Protein AF-A0A5B2Z8K6-F1 (afdb_monomer_lite)

Structure (mmCIF, N/CA/C/O backbone):
data_AF-A0A5B2Z8K6-F1
#
_entry.id   AF-A0A5B2Z8K6-F1
#
loop_
_atom_site.group_PDB
_atom_site.id
_atom_site.type_symbol
_atom_site.label_atom_id
_atom_site.label_alt_id
_atom_site.label_comp_id
_atom_site.label_asym_id
_atom_site.label_entity_id
_atom_site.label_seq_id
_atom_site.pdbx_PDB_ins_code
_atom_site.Cartn_x
_atom_site.Cartn_y
_atom_site.Cartn_z
_atom_site.occupancy
_atom_site.B_iso_or_equiv
_atom_site.auth_seq_id
_atom_site.auth_comp_id
_atom_site.auth_asym_id
_atom_site.auth_atom_id
_atom_site.pdbx_PDB_model_num
ATOM 1 N N . MET A 1 1 ? -20.573 -16.634 31.501 1.00 57.88 1 MET A N 1
ATOM 2 C CA . MET A 1 1 ? -21.437 -15.693 30.760 1.00 57.88 1 MET A CA 1
ATOM 3 C C . MET A 1 1 ? -21.293 -16.023 29.278 1.00 57.88 1 MET A C 1
ATOM 5 O O . MET A 1 1 ? -20.161 -16.185 28.834 1.00 57.88 1 MET A O 1
ATOM 9 N N . SER A 1 2 ? -22.386 -16.254 28.548 1.00 60.34 2 SER A N 1
ATOM 10 C CA . SER A 1 2 ? -22.319 -16.565 27.111 1.00 60.34 2 SER A CA 1
ATOM 11 C C . SER A 1 2 ? -22.089 -15.267 26.334 1.00 60.34 2 SER A C 1
ATOM 13 O O . SER A 1 2 ? -22.956 -14.400 26.324 1.00 60.34 2 SER A O 1
ATOM 15 N N . ILE A 1 3 ? -20.925 -15.112 25.692 1.00 62.59 3 ILE A N 1
ATOM 16 C CA . ILE A 1 3 ? -20.562 -13.904 24.916 1.00 62.59 3 ILE A CA 1
ATOM 17 C C . ILE A 1 3 ? -21.598 -13.605 23.814 1.00 62.59 3 ILE A C 1
ATOM 19 O O . ILE A 1 3 ? -21.839 -12.446 23.478 1.00 62.59 3 ILE A O 1
ATOM 23 N N . ASN A 1 4 ? -22.262 -14.644 23.302 1.00 70.56 4 ASN A N 1
ATOM 24 C CA . ASN A 1 4 ? -23.178 -14.553 22.167 1.00 70.56 4 ASN A CA 1
ATOM 25 C C . ASN A 1 4 ? -24.476 -13.784 22.462 1.00 70.56 4 ASN A C 1
ATOM 27 O O . ASN A 1 4 ? -25.153 -13.380 21.523 1.00 70.56 4 ASN A O 1
ATOM 31 N N . GLU A 1 5 ? -24.843 -13.570 23.728 1.00 81.69 5 GLU A N 1
ATOM 32 C CA . GLU A 1 5 ? -26.091 -12.866 24.072 1.00 81.69 5 GLU A CA 1
ATOM 33 C C . GLU A 1 5 ? -25.949 -11.339 24.018 1.00 81.69 5 GLU A C 1
ATOM 35 O O . GLU A 1 5 ? -26.933 -10.628 23.807 1.00 81.69 5 GLU A O 1
ATOM 40 N N . HIS A 1 6 ? -24.721 -10.833 24.163 1.00 86.81 6 HIS A N 1
ATOM 41 C CA . HIS A 1 6 ? -24.440 -9.400 24.273 1.00 86.81 6 HIS A CA 1
ATOM 42 C C . HIS A 1 6 ? -23.883 -8.785 22.991 1.00 86.81 6 HIS A C 1
ATOM 44 O O . HIS A 1 6 ? -23.724 -7.568 22.915 1.00 86.81 6 HIS A O 1
ATOM 50 N N . VAL A 1 7 ? -23.573 -9.594 21.981 1.00 87.25 7 VAL A N 1
ATOM 51 C CA . VAL A 1 7 ? -22.906 -9.147 20.759 1.00 87.25 7 VAL A CA 1
ATOM 52 C C . VAL A 1 7 ? -23.771 -9.482 19.553 1.00 87.25 7 VAL A C 1
ATOM 54 O O . VAL A 1 7 ? -24.175 -10.625 19.352 1.00 87.25 7 VAL A O 1
ATOM 57 N N . LYS A 1 8 ? -24.051 -8.481 18.715 1.00 85.88 8 LYS A N 1
ATOM 58 C CA . LYS A 1 8 ? -24.768 -8.694 17.457 1.00 85.88 8 LYS A CA 1
ATOM 59 C C . LYS A 1 8 ? -23.906 -9.542 16.510 1.00 85.88 8 LYS A C 1
ATOM 61 O O . LYS A 1 8 ? -22.706 -9.282 16.412 1.00 85.88 8 LYS A O 1
ATOM 66 N N . PRO A 1 9 ? -24.491 -10.481 15.742 1.00 81.75 9 PRO A N 1
ATOM 67 C CA . PRO A 1 9 ? -23.778 -11.150 14.657 1.00 81.75 9 PRO A CA 1
ATOM 68 C C . PRO A 1 9 ? -23.097 -10.130 13.730 1.00 81.75 9 PRO A C 1
ATOM 70 O O . PRO A 1 9 ? -23.742 -9.184 13.278 1.00 81.75 9 PRO A O 1
ATOM 73 N N . ASN A 1 10 ? -21.800 -10.322 13.464 1.00 78.56 10 ASN A N 1
ATOM 74 C CA . ASN A 1 10 ? -20.917 -9.407 12.715 1.00 78.56 10 ASN A CA 1
ATOM 75 C C . ASN A 1 10 ? -20.606 -8.052 13.390 1.00 78.56 10 ASN A C 1
ATOM 77 O O . ASN A 1 10 ? -19.929 -7.215 12.797 1.00 78.56 10 ASN A O 1
ATOM 81 N N . GLY A 1 11 ? -21.051 -7.833 14.629 1.00 86.12 11 GLY A N 1
ATOM 82 C CA . GLY A 1 11 ? -20.806 -6.611 15.394 1.00 86.12 11 GLY A CA 1
ATOM 83 C C . GLY A 1 11 ? -21.523 -5.371 14.845 1.00 86.12 11 GLY A C 1
ATOM 84 O O . GLY A 1 11 ? -22.417 -5.448 13.998 1.00 86.12 11 GLY A O 1
ATOM 85 N N . TRP A 1 12 ? -21.133 -4.202 15.358 1.00 86.56 12 TRP A N 1
ATOM 86 C CA . TRP A 1 12 ? -21.617 -2.890 14.896 1.00 86.56 12 TRP A CA 1
ATOM 87 C C . TRP A 1 12 ? -20.512 -2.031 14.255 1.00 86.56 12 TRP A C 1
ATOM 89 O O . TRP A 1 12 ? -20.705 -0.835 14.070 1.00 86.56 12 TRP A O 1
ATOM 99 N N . GLY A 1 13 ? -19.355 -2.618 13.925 1.00 82.25 13 GLY A N 1
ATOM 100 C CA . GLY A 1 13 ? -18.218 -1.883 13.350 1.00 82.25 13 GLY A CA 1
ATOM 101 C C . GLY A 1 13 ? -17.412 -1.055 14.359 1.00 82.25 13 GLY A C 1
ATOM 102 O O . GLY A 1 13 ? -16.684 -0.152 13.959 1.00 82.25 13 GLY A O 1
ATOM 103 N N . ALA A 1 14 ? -17.542 -1.341 15.656 1.00 88.00 14 ALA A N 1
ATOM 104 C CA . ALA A 1 14 ? -16.742 -0.695 16.692 1.00 88.00 14 ALA A CA 1
ATOM 105 C C . ALA A 1 14 ? -15.252 -1.063 16.591 1.00 88.00 14 ALA A C 1
ATOM 107 O O . ALA A 1 14 ? -14.887 -2.142 16.117 1.00 88.00 14 ALA A O 1
ATOM 108 N N . ASN A 1 15 ? -14.393 -0.182 17.102 1.00 84.25 15 ASN A N 1
ATOM 109 C CA . ASN A 1 15 ? -12.974 -0.454 17.298 1.00 84.25 15 ASN A CA 1
ATOM 110 C C . ASN A 1 15 ? -12.780 -1.700 18.185 1.00 84.25 15 ASN A C 1
ATOM 112 O O . ASN A 1 15 ? -13.396 -1.810 19.243 1.00 84.25 15 ASN A O 1
ATOM 116 N N . LEU A 1 16 ? -11.909 -2.622 17.766 1.00 86.19 16 LEU A N 1
ATOM 117 C CA . LEU A 1 16 ? -11.673 -3.894 18.454 1.00 86.19 16 LEU A CA 1
ATOM 118 C C . LEU A 1 16 ? -10.736 -3.796 19.671 1.00 86.19 16 LEU A C 1
ATOM 120 O O . LEU A 1 16 ? -10.622 -4.774 20.397 1.00 86.19 16 LEU A O 1
ATOM 124 N N . ASP A 1 17 ? -10.072 -2.659 19.901 1.00 87.00 17 ASP A N 1
ATOM 125 C CA . ASP A 1 17 ? -9.142 -2.474 21.020 1.00 87.00 17 ASP A CA 1
ATOM 126 C C . ASP A 1 17 ? -9.893 -2.209 22.341 1.00 87.00 17 ASP A C 1
ATOM 128 O O . ASP A 1 17 ? -10.415 -1.100 22.537 1.00 87.00 17 ASP A O 1
ATOM 132 N N . PRO A 1 18 ? -9.902 -3.174 23.283 1.00 92.00 18 PRO A N 1
ATOM 133 C CA . PRO A 1 18 ? -10.646 -3.063 24.533 1.00 92.00 18 PRO A CA 1
ATOM 134 C C . PRO A 1 18 ? -10.088 -2.013 25.498 1.00 92.00 18 PRO A C 1
ATOM 136 O O . PRO A 1 18 ? -10.760 -1.651 26.465 1.00 92.00 18 PRO A O 1
ATOM 139 N N . ASN A 1 19 ? -8.894 -1.471 25.241 1.00 90.25 19 ASN A N 1
ATOM 140 C CA . ASN A 1 19 ? -8.356 -0.356 26.022 1.00 90.25 19 ASN A CA 1
ATOM 141 C C . ASN A 1 19 ? -9.085 0.966 25.746 1.00 90.25 19 ASN A C 1
ATOM 143 O O . ASN A 1 19 ? -9.002 1.886 26.556 1.00 90.25 19 ASN A O 1
ATOM 147 N N . ASN A 1 20 ? -9.815 1.055 24.631 1.00 92.00 20 ASN A N 1
ATOM 148 C CA . ASN A 1 20 ? -10.566 2.245 24.230 1.00 92.00 20 ASN A CA 1
ATOM 149 C C . ASN A 1 20 ? -12.075 2.118 24.486 1.00 92.00 20 ASN A C 1
ATOM 151 O O . ASN A 1 20 ? -12.848 2.947 24.002 1.00 92.00 20 ASN A O 1
ATOM 155 N N . TRP A 1 21 ? -12.512 1.063 25.173 1.00 96.25 21 TRP A N 1
ATOM 156 C CA . TRP A 1 21 ? -13.924 0.825 25.455 1.00 96.25 21 TRP A CA 1
ATOM 157 C C . TRP A 1 21 ? -14.355 1.495 26.759 1.00 96.25 21 TRP A C 1
ATOM 159 O O . TRP A 1 21 ? -13.579 1.603 27.708 1.00 96.25 21 TRP A O 1
ATOM 169 N N . LYS A 1 22 ? -15.620 1.917 26.819 1.00 98.00 22 LYS A N 1
ATOM 170 C CA . LYS A 1 22 ? -16.260 2.461 28.023 1.00 98.00 22 LYS A CA 1
ATOM 171 C C . LYS A 1 22 ? -17.664 1.890 28.203 1.00 98.00 22 LYS A C 1
ATOM 173 O O . LYS A 1 22 ? -18.333 1.545 27.227 1.00 98.00 22 LYS A O 1
ATOM 178 N N . VAL A 1 23 ? -18.120 1.830 29.451 1.00 98.31 23 VAL A N 1
ATOM 179 C CA . VAL A 1 23 ? -19.500 1.466 29.795 1.00 98.31 23 VAL A CA 1
ATOM 180 C C . VAL A 1 23 ? -20.381 2.713 29.787 1.00 98.31 23 VAL A C 1
ATOM 182 O O . VAL A 1 23 ? -19.963 3.788 30.212 1.00 98.31 23 VAL A O 1
ATOM 185 N N . THR A 1 24 ? -21.608 2.581 29.293 1.00 98.00 24 THR A N 1
ATOM 186 C CA . THR A 1 24 ? -22.634 3.629 29.345 1.00 98.00 24 THR A CA 1
ATOM 187 C C . THR A 1 24 ? -24.031 3.007 29.420 1.00 98.00 24 THR A C 1
ATOM 189 O O . THR A 1 24 ? -24.204 1.828 29.100 1.00 98.00 24 THR A O 1
ATOM 192 N N . ASN A 1 25 ? -25.038 3.773 29.841 1.00 98.12 25 ASN A N 1
ATOM 193 C CA . ASN A 1 25 ? -26.431 3.328 29.830 1.00 98.12 25 ASN A CA 1
ATOM 194 C C . ASN A 1 25 ? -26.961 3.236 28.390 1.00 98.12 25 ASN A C 1
ATOM 196 O O . ASN A 1 25 ? -26.548 3.976 27.491 1.00 98.12 25 ASN A O 1
ATOM 200 N N . MET A 1 26 ? -27.888 2.312 28.151 1.00 97.25 26 MET A N 1
ATOM 201 C CA . MET A 1 26 ? -28.632 2.283 26.896 1.00 97.25 26 MET A CA 1
ATOM 202 C C . MET A 1 26 ? -29.617 3.458 26.844 1.00 97.25 26 MET A C 1
ATOM 204 O O . MET A 1 26 ? -30.233 3.814 27.843 1.00 97.25 26 MET A O 1
ATOM 208 N N . GLN A 1 27 ? -29.772 4.058 25.661 1.00 95.25 27 GLN A N 1
ATOM 209 C CA . GLN A 1 27 ? -30.714 5.162 25.455 1.00 95.25 27 GLN A CA 1
ATOM 210 C C . GLN A 1 27 ? -32.171 4.681 25.519 1.00 95.25 27 GLN A C 1
ATOM 212 O O . GLN A 1 27 ? -33.020 5.370 26.074 1.00 95.25 27 GLN A O 1
ATOM 217 N N . ASP A 1 28 ? -32.436 3.490 24.975 1.00 94.81 28 ASP A N 1
ATOM 218 C CA . ASP A 1 28 ? -33.789 2.933 24.854 1.00 94.81 28 ASP A CA 1
ATOM 219 C C . ASP A 1 28 ? -34.289 2.296 26.163 1.00 94.81 28 ASP A C 1
ATOM 221 O O . ASP A 1 28 ? -35.492 2.225 26.398 1.00 94.81 28 ASP A O 1
ATOM 225 N N . ASP A 1 29 ? -33.368 1.839 27.017 1.00 96.69 29 ASP A N 1
ATOM 226 C CA . ASP A 1 29 ? -33.657 1.308 28.352 1.00 96.69 29 ASP A CA 1
ATOM 227 C C . ASP A 1 29 ? -32.544 1.728 29.326 1.00 96.69 29 ASP A C 1
ATOM 229 O O . ASP A 1 29 ? -31.496 1.076 29.387 1.00 96.69 29 ASP A O 1
ATOM 233 N N . PRO A 1 30 ? -32.747 2.811 30.097 1.00 96.06 30 PRO A N 1
ATOM 234 C CA . PRO A 1 30 ? -31.741 3.317 31.025 1.00 96.06 30 PRO A CA 1
ATOM 235 C C . PRO A 1 30 ? -31.338 2.335 32.135 1.00 96.06 30 PRO A C 1
ATOM 237 O O . PRO A 1 30 ? -30.304 2.552 32.767 1.00 96.06 30 PRO A O 1
ATOM 240 N N . ASN A 1 31 ? -32.111 1.266 32.374 1.00 97.31 31 ASN A N 1
ATOM 241 C CA . ASN A 1 31 ? -31.770 0.233 33.359 1.00 97.31 31 ASN A CA 1
ATOM 242 C C . ASN A 1 31 ? -30.759 -0.790 32.826 1.00 97.31 31 ASN A C 1
ATOM 244 O O . ASN A 1 31 ? -30.253 -1.603 33.595 1.00 97.31 31 ASN A O 1
ATOM 248 N N . LEU A 1 32 ? -30.465 -0.761 31.524 1.00 97.25 32 LEU A N 1
ATOM 249 C CA . LEU A 1 32 ? -29.484 -1.630 30.889 1.00 97.25 32 LEU A CA 1
ATOM 250 C C . LEU A 1 32 ? -28.214 -0.859 30.535 1.00 97.25 32 LEU A C 1
ATOM 252 O O . LEU A 1 32 ? -28.230 0.330 30.206 1.00 97.25 32 LEU A O 1
ATOM 256 N N . PHE A 1 33 ? -27.099 -1.580 30.535 1.00 98.06 33 PHE A N 1
ATOM 257 C CA . PHE A 1 33 ? -25.784 -1.059 30.191 1.00 98.06 33 PHE A CA 1
ATOM 258 C C . PHE A 1 33 ? -25.311 -1.609 28.844 1.00 98.06 33 PHE A C 1
ATOM 260 O O . PHE A 1 33 ? -25.697 -2.695 28.392 1.00 98.06 33 PHE A O 1
ATOM 267 N N . LYS A 1 34 ? -24.449 -0.840 28.186 1.00 97.75 34 LYS A N 1
ATOM 268 C CA . LYS A 1 34 ? -23.755 -1.210 26.955 1.00 97.75 34 LYS A CA 1
ATOM 269 C C . LYS A 1 34 ? -22.286 -0.813 27.029 1.00 97.75 34 LYS A C 1
ATOM 271 O O . LYS A 1 34 ? -21.908 0.096 27.766 1.00 97.75 34 LYS A O 1
ATOM 276 N N . VAL A 1 35 ? -21.477 -1.490 26.228 1.00 97.62 35 VAL A N 1
ATOM 277 C CA . VAL A 1 35 ? -20.073 -1.158 26.002 1.00 97.62 35 VAL A CA 1
ATOM 278 C C . VAL A 1 35 ? -19.976 -0.472 24.648 1.00 97.62 35 VAL A C 1
ATOM 280 O O . VAL A 1 35 ? -20.512 -0.977 23.660 1.00 97.62 35 VAL A O 1
ATOM 283 N N . VAL A 1 36 ? -19.308 0.675 24.602 1.00 96.12 36 VAL A N 1
ATOM 284 C CA . VAL A 1 36 ? -19.050 1.432 23.371 1.00 96.12 36 VAL A CA 1
ATOM 285 C C . VAL A 1 36 ? -17.560 1.710 23.223 1.00 96.12 36 VAL A C 1
ATOM 287 O O . VAL A 1 36 ? -16.836 1.746 24.219 1.00 96.12 36 VAL A O 1
ATOM 290 N N . ASP A 1 37 ? -17.096 1.917 21.996 1.00 94.75 37 ASP A N 1
ATOM 291 C CA . ASP A 1 37 ? -15.726 2.360 21.743 1.00 94.75 37 ASP A CA 1
ATOM 292 C C . ASP A 1 37 ? -15.546 3.879 21.957 1.00 94.75 37 ASP A C 1
ATOM 294 O O . ASP A 1 37 ? -16.472 4.605 22.338 1.00 94.75 37 ASP A O 1
ATOM 298 N N . LYS A 1 38 ? -14.334 4.380 21.691 1.00 92.06 38 LYS A N 1
ATOM 299 C CA . LYS A 1 38 ? -14.001 5.812 21.782 1.00 92.06 38 LYS A CA 1
ATOM 300 C C . LYS A 1 38 ? -14.837 6.720 20.868 1.00 92.06 38 LYS A C 1
ATOM 302 O O . LYS A 1 38 ? -14.895 7.918 21.120 1.00 92.06 38 LYS A O 1
ATOM 307 N N . ASN A 1 39 ? -15.441 6.164 19.817 1.00 88.06 39 ASN A N 1
ATOM 308 C CA . ASN A 1 39 ? -16.303 6.864 18.865 1.00 88.06 39 ASN A CA 1
ATOM 309 C C . ASN A 1 39 ? -17.793 6.649 19.188 1.00 88.06 39 ASN A C 1
ATOM 311 O O . ASN A 1 39 ? -18.651 6.976 18.374 1.00 88.06 39 ASN A O 1
ATOM 315 N N . GLU A 1 40 ? -18.096 6.079 20.356 1.00 94.56 40 GLU A N 1
ATOM 316 C CA . GLU A 1 40 ? -19.445 5.763 20.830 1.00 94.56 40 GLU A CA 1
ATOM 317 C C . GLU A 1 40 ? -20.190 4.709 19.990 1.00 94.56 40 GLU A C 1
ATOM 319 O O . GLU A 1 40 ? -21.410 4.562 20.099 1.00 94.56 40 GLU A O 1
ATOM 324 N N . VAL A 1 41 ? -19.460 3.910 19.202 1.00 91.06 41 VAL A N 1
ATOM 325 C CA . VAL A 1 41 ? -20.016 2.773 18.459 1.00 91.06 41 VAL A CA 1
ATOM 326 C C . VAL A 1 41 ? -20.185 1.583 19.404 1.00 91.06 41 VAL A C 1
ATOM 328 O O . VAL A 1 41 ? -19.283 1.252 20.173 1.00 91.06 41 VAL A O 1
ATOM 331 N N . ASN A 1 42 ? -21.343 0.919 19.354 1.00 95.25 42 ASN A N 1
ATOM 332 C CA . ASN A 1 42 ? -21.652 -0.210 20.235 1.00 95.25 42 ASN A CA 1
ATOM 333 C C . ASN A 1 42 ? -20.708 -1.407 19.993 1.00 95.25 42 ASN A C 1
ATOM 335 O O . ASN A 1 42 ? -20.551 -1.879 18.873 1.00 95.25 42 ASN A O 1
ATOM 339 N N . VAL A 1 43 ? -20.138 -1.949 21.064 1.00 94.31 43 VAL A N 1
ATOM 340 C CA . VAL A 1 43 ? -19.328 -3.180 21.066 1.00 94.31 43 VAL A CA 1
ATOM 341 C C . VAL A 1 43 ? -20.168 -4.360 21.552 1.00 94.31 43 VAL A C 1
ATOM 343 O O . VAL A 1 43 ? -20.166 -5.427 20.946 1.00 94.31 43 VAL A O 1
ATOM 346 N N . ALA A 1 44 ? -20.905 -4.150 22.643 1.00 96.12 44 ALA A N 1
ATOM 347 C CA . ALA A 1 44 ? -21.791 -5.125 23.264 1.00 96.12 44 ALA A CA 1
ATOM 348 C C . ALA A 1 44 ? -22.925 -4.402 24.009 1.00 96.12 44 ALA A C 1
ATOM 350 O O . ALA A 1 44 ? -22.780 -3.235 24.379 1.00 96.12 44 ALA A O 1
ATOM 351 N N . HIS A 1 45 ? -24.063 -5.057 24.231 1.00 96.94 45 HIS A N 1
ATOM 352 C CA . HIS A 1 45 ? -25.243 -4.427 24.832 1.00 96.94 45 HIS A CA 1
ATOM 353 C C . HIS A 1 45 ? -26.051 -5.357 25.745 1.00 96.94 45 HIS A C 1
ATOM 355 O O . HIS A 1 45 ? -25.796 -6.559 25.808 1.00 96.94 45 HIS A O 1
ATOM 361 N N . LYS A 1 46 ? -27.059 -4.781 26.420 1.00 95.81 46 LYS A N 1
ATOM 362 C CA . LYS A 1 46 ? -28.013 -5.474 27.306 1.00 95.81 46 LYS A CA 1
ATOM 363 C C . LYS A 1 46 ? -27.370 -6.121 28.538 1.00 95.81 46 LYS A C 1
ATOM 365 O O . LYS A 1 46 ? -27.788 -7.194 28.968 1.00 95.81 46 LYS A O 1
ATOM 370 N N . PHE A 1 47 ? -26.361 -5.476 29.114 1.00 96.62 47 PHE A N 1
ATOM 371 C CA . PHE A 1 47 ? -25.855 -5.869 30.428 1.00 96.62 47 PHE A CA 1
ATOM 372 C C . PHE A 1 47 ? -26.839 -5.407 31.508 1.00 96.62 47 PHE A C 1
ATOM 374 O O . PHE A 1 47 ? -27.316 -4.27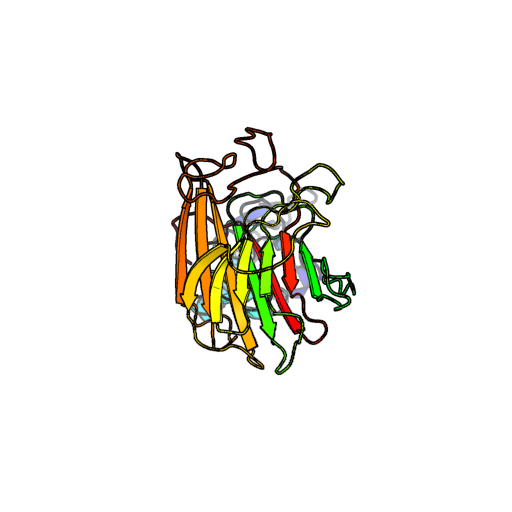4 31.458 1.00 96.62 47 PHE A O 1
ATOM 381 N N . GLN A 1 48 ? -27.151 -6.280 32.467 1.00 96.81 48 GLN A N 1
ATOM 382 C CA . GLN A 1 48 ? -28.099 -5.981 33.553 1.00 96.81 48 GLN A CA 1
ATOM 383 C C . GLN A 1 48 ? -27.498 -5.040 34.599 1.00 96.81 48 GLN A C 1
ATOM 385 O O . GLN A 1 48 ? -28.212 -4.301 35.269 1.00 96.81 48 GLN A O 1
ATOM 390 N N . THR A 1 49 ? -26.174 -5.065 34.744 1.00 97.19 49 THR A N 1
ATOM 391 C CA . THR A 1 49 ? -25.450 -4.225 35.692 1.00 97.19 49 THR A CA 1
ATOM 392 C C . THR A 1 49 ? -24.224 -3.601 35.032 1.00 97.19 49 THR A C 1
ATOM 394 O O . THR A 1 49 ? -23.666 -4.145 34.076 1.00 97.19 49 THR A O 1
ATOM 397 N N . GLN A 1 50 ? -23.776 -2.460 35.563 1.00 97.44 50 GLN A N 1
ATOM 398 C CA . GLN A 1 50 ? -22.514 -1.842 35.151 1.00 97.44 50 GLN A CA 1
ATOM 399 C C . GLN A 1 50 ? -21.332 -2.794 35.384 1.00 97.44 50 GLN A C 1
ATOM 401 O O . GLN A 1 50 ? -20.460 -2.905 34.527 1.00 97.44 50 GLN A O 1
ATOM 406 N N . ALA A 1 51 ? -21.343 -3.524 36.504 1.00 97.50 51 ALA A N 1
ATOM 407 C CA . ALA A 1 51 ? -20.290 -4.468 36.863 1.00 97.50 51 ALA A CA 1
ATOM 408 C C . ALA A 1 51 ? -20.135 -5.595 35.824 1.00 97.50 51 ALA A C 1
ATOM 410 O O . ALA A 1 51 ? -19.010 -5.954 35.486 1.00 97.50 51 ALA A O 1
ATOM 411 N N . ASP A 1 52 ? -21.233 -6.114 35.264 1.00 96.38 52 ASP A N 1
ATOM 412 C CA . ASP A 1 52 ? -21.167 -7.137 34.208 1.00 96.38 52 ASP A CA 1
ATOM 413 C C . ASP A 1 52 ? -20.545 -6.585 32.914 1.00 96.38 52 ASP A C 1
ATOM 415 O O . ASP A 1 52 ? -19.740 -7.256 32.262 1.00 96.38 52 ASP A O 1
ATOM 419 N N . ALA A 1 53 ? -20.878 -5.342 32.550 1.00 96.94 53 ALA A N 1
ATOM 420 C CA . ALA A 1 53 ? -20.297 -4.673 31.387 1.00 96.94 53 ALA A CA 1
ATOM 421 C C . ALA A 1 53 ? -18.795 -4.386 31.581 1.00 96.94 53 ALA A C 1
ATOM 423 O O . ALA A 1 53 ? -18.005 -4.544 30.650 1.00 96.94 53 ALA A O 1
ATOM 424 N N . GLU A 1 54 ? -18.379 -4.009 32.791 1.00 97.06 54 GLU A N 1
ATOM 425 C CA . GLU A 1 54 ? -16.965 -3.829 33.140 1.00 97.06 54 GLU A CA 1
ATOM 426 C C . GLU A 1 54 ? -16.205 -5.161 33.094 1.00 97.06 54 GLU A C 1
ATOM 428 O O . GLU A 1 54 ? -15.135 -5.236 32.490 1.00 97.06 54 GLU A O 1
ATOM 433 N N . GLN A 1 55 ? -16.783 -6.244 33.628 1.00 96.31 55 GLN A N 1
ATOM 434 C CA . GLN A 1 55 ? -16.205 -7.590 33.524 1.00 96.31 55 GLN A CA 1
ATOM 435 C C . GLN A 1 55 ? -16.034 -8.040 32.069 1.00 96.31 55 GLN A C 1
ATOM 437 O O . GLN A 1 55 ? -15.034 -8.682 31.740 1.00 96.31 55 GLN A O 1
ATOM 442 N N . PHE A 1 56 ? -16.967 -7.680 31.181 1.00 95.50 56 PHE A N 1
ATOM 443 C CA . PHE A 1 56 ? -16.822 -7.926 29.748 1.00 95.50 56 PHE A CA 1
ATOM 444 C C . PHE A 1 56 ? -15.588 -7.214 29.178 1.00 95.50 56 PHE A C 1
ATOM 446 O O . PHE A 1 56 ? -14.809 -7.846 28.464 1.00 95.50 56 PHE A O 1
ATOM 453 N N . ILE A 1 57 ? -15.367 -5.934 29.501 1.00 96.12 57 ILE A N 1
ATOM 454 C CA . ILE A 1 57 ? -14.181 -5.187 29.046 1.00 96.12 57 ILE A CA 1
ATOM 455 C C . ILE A 1 57 ? -12.899 -5.844 29.575 1.00 96.12 57 ILE A C 1
ATOM 457 O O . ILE A 1 57 ? -11.981 -6.106 28.798 1.00 96.12 57 ILE A O 1
ATOM 461 N N . GLU A 1 58 ? -12.841 -6.160 30.869 1.00 96.06 58 GLU A N 1
ATOM 462 C CA . GLU A 1 58 ? -11.648 -6.742 31.497 1.00 96.06 58 GLU A CA 1
ATOM 463 C C . GLU A 1 58 ? -11.313 -8.141 30.954 1.00 96.06 58 GLU A C 1
ATOM 465 O O . GLU A 1 58 ? -10.145 -8.453 30.707 1.00 96.06 58 GLU A O 1
ATOM 470 N N . PHE A 1 59 ? -12.322 -8.968 30.663 1.00 94.62 59 PHE A N 1
ATOM 471 C CA . PHE A 1 59 ? -12.116 -10.241 29.968 1.00 94.62 59 PHE A CA 1
ATOM 472 C C . PHE A 1 59 ? -11.480 -10.043 28.582 1.00 94.62 59 PHE A C 1
ATOM 474 O O . PHE A 1 59 ? -10.561 -10.768 28.209 1.00 94.62 59 PHE A O 1
ATOM 481 N N . HIS A 1 60 ? -11.922 -9.045 27.818 1.00 93.56 60 HIS A N 1
ATOM 482 C CA . HIS A 1 60 ? -11.363 -8.785 26.491 1.00 93.56 60 HIS A CA 1
ATOM 483 C C . HIS A 1 60 ? -9.968 -8.158 26.553 1.00 93.56 60 HIS A C 1
ATOM 485 O O . HIS A 1 60 ? -9.119 -8.500 25.732 1.00 93.56 60 HIS A O 1
ATOM 491 N N . LYS A 1 61 ? -9.686 -7.311 27.552 1.00 94.19 61 LYS A N 1
ATOM 492 C CA . LYS A 1 61 ? -8.325 -6.822 27.819 1.00 94.19 61 LYS A CA 1
ATOM 493 C C . LYS A 1 61 ? -7.369 -7.964 28.153 1.00 94.19 61 LYS A C 1
ATOM 495 O O . LYS A 1 61 ? -6.254 -7.981 27.639 1.00 94.19 61 LYS A O 1
ATOM 500 N N . SER A 1 62 ? -7.791 -8.942 28.957 1.00 94.56 62 SER A N 1
ATOM 501 C CA . SER A 1 62 ? -6.934 -10.094 29.267 1.00 94.56 62 SER A CA 1
ATOM 502 C C . SER A 1 62 ? -6.658 -10.948 28.027 1.00 94.56 62 SER A C 1
ATOM 504 O O . SER A 1 62 ? -5.506 -11.285 27.760 1.00 94.56 62 SER A O 1
ATOM 506 N N . LYS A 1 63 ? -7.670 -11.186 27.184 1.00 94.00 63 LYS A N 1
ATOM 507 C CA . LYS A 1 63 ? -7.491 -11.851 25.883 1.00 94.00 63 LYS A CA 1
ATOM 508 C C . LYS A 1 63 ? -6.565 -11.077 24.944 1.00 94.00 63 LYS A C 1
ATOM 510 O O . LYS A 1 63 ? -5.722 -11.672 24.279 1.00 94.00 63 LYS A O 1
ATOM 515 N N . GLN A 1 64 ? -6.665 -9.750 24.933 1.00 91.25 64 GLN A N 1
ATOM 516 C CA . GLN A 1 64 ? -5.766 -8.883 24.177 1.00 91.25 64 GLN A CA 1
ATOM 517 C C . GLN A 1 64 ? -4.306 -9.005 24.649 1.00 91.25 64 GLN A C 1
ATOM 519 O O . GLN A 1 64 ? -3.400 -8.991 23.817 1.00 91.25 64 GLN A O 1
ATOM 524 N N . LEU A 1 65 ? -4.063 -9.175 25.954 1.00 90.00 65 LEU A N 1
ATOM 525 C CA . LEU A 1 65 ? -2.723 -9.440 26.496 1.00 90.00 65 LEU A CA 1
ATOM 526 C C . LEU A 1 65 ? -2.193 -10.825 26.083 1.00 90.00 65 LEU A C 1
ATOM 528 O O . LEU A 1 65 ? -1.013 -10.949 25.757 1.00 90.00 65 LEU A O 1
ATOM 532 N N . GLU A 1 66 ? -3.052 -11.849 26.038 1.00 92.38 66 GLU A N 1
ATOM 533 C CA . GLU A 1 66 ? -2.690 -13.204 25.581 1.00 92.38 66 GLU A CA 1
ATOM 534 C C . GLU A 1 66 ? -2.267 -13.243 24.099 1.00 92.38 66 GLU A C 1
ATOM 536 O O . GLU A 1 66 ? -1.451 -14.081 23.714 1.00 92.38 66 GLU A O 1
ATOM 541 N N . CYS A 1 67 ? -2.781 -12.333 23.262 1.00 84.00 67 CYS A N 1
ATOM 542 C CA . CYS A 1 67 ? -2.457 -12.295 21.834 1.00 84.00 67 CYS A CA 1
ATOM 543 C C . CYS A 1 67 ? -1.001 -11.909 21.523 1.00 84.00 67 CYS A C 1
ATOM 545 O O . CYS A 1 67 ? -0.503 -12.242 20.443 1.00 84.00 67 CYS A O 1
ATOM 547 N N . GLY A 1 68 ? -0.308 -11.251 22.455 1.00 78.31 68 GLY A N 1
ATOM 548 C CA . GLY A 1 68 ? 1.056 -10.765 22.260 1.00 78.31 68 GLY A CA 1
ATOM 549 C C . GLY A 1 68 ? 1.158 -9.557 21.319 1.00 78.31 68 GLY A C 1
ATOM 550 O O . GLY A 1 68 ? 0.175 -9.072 20.758 1.00 78.31 68 GLY A O 1
ATOM 551 N N . ASN A 1 69 ? 2.380 -9.042 21.161 1.00 72.88 69 ASN A N 1
ATOM 552 C CA . ASN A 1 69 ? 2.642 -7.841 20.364 1.00 72.88 69 ASN A CA 1
ATOM 553 C C . ASN A 1 69 ? 2.275 -8.040 18.883 1.00 72.88 69 ASN A C 1
ATOM 555 O O . ASN A 1 69 ? 2.617 -9.059 18.283 1.00 72.88 69 ASN A O 1
ATOM 559 N N . GLY A 1 70 ? 1.630 -7.033 18.284 1.00 63.19 70 GLY A N 1
ATOM 560 C CA . GLY A 1 70 ? 1.275 -7.027 16.860 1.00 63.19 70 GLY A CA 1
ATOM 561 C C . GLY A 1 70 ? 0.020 -7.830 16.506 1.00 63.19 70 GLY A C 1
ATOM 562 O O . GLY A 1 70 ? -0.233 -8.074 15.329 1.00 63.19 70 GLY A O 1
ATOM 563 N N . LYS A 1 71 ? -0.779 -8.243 17.494 1.00 79.75 71 LYS A N 1
ATOM 564 C CA . LYS A 1 71 ? -2.071 -8.905 17.287 1.00 79.75 71 LYS A CA 1
ATOM 565 C C . LYS A 1 71 ? -3.173 -8.197 18.069 1.00 79.75 71 LYS A C 1
ATOM 567 O O . LYS A 1 71 ? -2.920 -7.674 19.149 1.00 79.75 71 LYS A O 1
ATOM 572 N N . VAL A 1 72 ? -4.396 -8.196 17.548 1.00 83.25 72 VAL A N 1
ATOM 573 C CA . VAL A 1 72 ? -5.609 -7.765 18.248 1.00 83.25 72 VAL A CA 1
ATOM 574 C C . VAL A 1 72 ? -6.521 -8.959 18.430 1.00 83.25 72 VAL A C 1
ATOM 576 O O . VAL A 1 72 ? -6.713 -9.778 17.532 1.00 83.25 72 VAL A O 1
ATOM 579 N N . TRP A 1 73 ? -7.082 -9.060 19.624 1.00 89.56 73 TRP A N 1
ATOM 580 C CA . TRP A 1 73 ? -8.110 -10.030 19.926 1.00 89.56 73 TRP A CA 1
ATOM 581 C C . TRP A 1 73 ? -9.397 -9.676 19.172 1.00 89.56 73 TRP A C 1
ATOM 583 O O . TRP A 1 73 ? -10.063 -8.687 19.478 1.00 89.56 73 TRP A O 1
ATOM 593 N N . ASN A 1 74 ? -9.775 -10.493 18.187 1.00 88.06 74 ASN A N 1
ATOM 594 C CA . ASN A 1 74 ? -11.056 -10.358 17.510 1.00 88.06 74 ASN A CA 1
ATOM 595 C C . ASN A 1 74 ? -12.121 -11.146 18.280 1.00 88.06 74 ASN A C 1
ATOM 597 O O . ASN A 1 74 ? -12.284 -12.355 18.096 1.00 88.06 74 ASN A O 1
ATOM 601 N N . TYR A 1 75 ? -12.874 -10.444 19.127 1.00 85.25 75 TYR A N 1
ATOM 602 C CA . TYR A 1 75 ? -13.908 -11.054 19.963 1.00 85.25 75 TYR A CA 1
ATOM 603 C C . TYR A 1 75 ? -15.085 -11.648 19.180 1.00 85.25 75 TYR A C 1
ATOM 605 O O . TYR A 1 75 ? -15.728 -12.572 19.668 1.00 85.25 75 TYR A O 1
ATOM 613 N N . LEU A 1 76 ? -15.345 -11.171 17.957 1.00 83.69 76 LEU A N 1
ATOM 614 C CA . LEU A 1 76 ? -16.403 -11.709 17.093 1.00 83.69 76 LEU A CA 1
ATOM 615 C C . LEU A 1 76 ? -16.044 -13.092 16.546 1.00 83.69 76 LEU A C 1
ATOM 617 O O . LEU A 1 76 ? -16.925 -13.911 16.301 1.00 83.69 76 LEU A O 1
ATOM 621 N N . LYS A 1 77 ? -14.748 -13.346 16.347 1.00 85.31 77 LYS A N 1
ATOM 622 C CA . LYS A 1 77 ? -14.224 -14.611 15.816 1.00 85.31 77 LYS A CA 1
ATOM 623 C C . LYS A 1 77 ? -13.569 -15.483 16.885 1.00 85.31 77 LYS A C 1
ATOM 625 O O . LYS A 1 77 ? -13.162 -16.600 16.582 1.00 85.31 77 LYS A O 1
ATOM 630 N N . ASN A 1 78 ? -13.467 -14.978 18.115 1.00 88.38 78 ASN A N 1
ATOM 631 C CA . ASN A 1 78 ? -12.824 -15.643 19.243 1.00 88.38 78 ASN A CA 1
ATOM 632 C C . ASN A 1 78 ? -11.391 -16.116 18.915 1.00 88.38 78 ASN A C 1
ATOM 634 O O . ASN A 1 78 ? -11.003 -17.239 19.237 1.00 88.38 78 ASN A O 1
ATOM 638 N N . GLN A 1 79 ? -10.613 -15.265 18.241 1.00 90.62 79 GLN A N 1
ATOM 639 C CA . GLN A 1 79 ? -9.229 -15.550 17.856 1.00 90.62 79 GLN A CA 1
ATOM 640 C C . GLN A 1 79 ? -8.374 -14.278 17.844 1.00 90.62 79 GLN A C 1
ATOM 642 O O . GLN A 1 79 ? -8.878 -13.175 17.636 1.00 90.62 79 GLN A O 1
ATOM 647 N N . CYS A 1 80 ? -7.063 -14.436 18.026 1.00 86.38 80 CYS A N 1
ATOM 648 C CA . CYS A 1 80 ? -6.108 -13.354 17.807 1.00 86.38 80 CYS A CA 1
ATOM 649 C C . CYS A 1 80 ? -5.875 -13.169 16.308 1.00 86.38 80 CYS A C 1
ATOM 651 O O . CYS A 1 80 ? -5.461 -14.104 15.622 1.00 86.38 80 CYS A O 1
ATOM 653 N N . GLU A 1 81 ? -6.090 -11.960 15.815 1.00 82.31 81 GLU A N 1
ATOM 654 C CA . GLU A 1 81 ? -5.776 -11.564 14.445 1.00 82.31 81 GLU A CA 1
ATOM 655 C C . GLU A 1 81 ? -4.563 -10.645 14.466 1.00 82.31 81 GLU A C 1
ATOM 657 O O . GLU A 1 81 ? -4.333 -9.941 15.442 1.00 82.31 81 GLU A O 1
ATOM 662 N N . VAL A 1 82 ? -3.743 -10.657 13.421 1.00 71.06 82 VAL A N 1
ATOM 663 C CA . VAL A 1 82 ? -2.625 -9.712 13.333 1.00 71.06 82 VAL A CA 1
ATOM 664 C C . VAL A 1 82 ? -3.214 -8.302 13.241 1.00 71.06 82 VAL A C 1
ATOM 666 O O . VAL A 1 82 ? -4.076 -8.050 12.399 1.00 71.06 82 VAL A O 1
ATOM 669 N N . THR A 1 83 ? -2.816 -7.390 14.140 1.00 57.31 83 THR A N 1
ATOM 670 C CA . THR A 1 83 ? -3.155 -5.973 13.973 1.00 57.31 83 THR A CA 1
ATOM 671 C C . THR A 1 83 ? -2.430 -5.515 12.742 1.00 57.31 83 THR A C 1
ATOM 673 O O . THR A 1 83 ? -1.206 -5.379 12.769 1.00 57.31 83 THR A O 1
ATOM 676 N N . GLY A 1 84 ? -3.176 -5.291 11.674 1.00 47.78 84 GLY A N 1
ATOM 677 C CA . GLY A 1 84 ? -2.602 -4.797 10.449 1.00 47.78 84 GLY A CA 1
ATOM 678 C C . GLY A 1 84 ? -2.029 -3.386 10.638 1.00 47.78 84 GLY A C 1
ATOM 679 O O . GLY A 1 84 ? -2.747 -2.412 10.447 1.00 47.78 84 GLY A O 1
ATOM 680 N N . ASN A 1 85 ? -0.744 -3.278 11.000 1.00 49.47 85 ASN A N 1
ATOM 681 C CA . ASN A 1 85 ? 0.204 -2.524 10.166 1.00 49.47 85 ASN A CA 1
ATOM 682 C C . ASN A 1 85 ? 0.458 -3.273 8.846 1.00 49.47 85 ASN A C 1
ATOM 684 O O . ASN A 1 85 ? 1.182 -2.804 7.987 1.00 49.47 85 ASN A O 1
ATOM 688 N N . ASP A 1 86 ? -0.144 -4.438 8.677 1.00 48.97 86 ASP A N 1
ATOM 689 C CA . ASP A 1 86 ? -0.313 -5.122 7.421 1.00 48.97 86 ASP A CA 1
ATOM 690 C C . ASP A 1 86 ? -1.512 -4.528 6.661 1.00 48.97 86 ASP A C 1
ATOM 692 O O . ASP A 1 86 ? -2.598 -4.358 7.224 1.00 48.97 86 ASP A O 1
ATOM 696 N N . GLY A 1 87 ? -1.335 -4.222 5.374 1.00 51.22 87 GLY A N 1
ATOM 697 C CA . GLY A 1 87 ? -2.453 -4.085 4.441 1.00 51.22 87 GLY A CA 1
ATOM 698 C C . GLY A 1 87 ? -3.324 -5.347 4.468 1.00 51.22 87 GLY A C 1
ATOM 699 O O . GLY A 1 87 ? -2.899 -6.375 4.995 1.00 51.22 87 GLY A O 1
ATOM 700 N N . ASP A 1 88 ? -4.534 -5.278 3.902 1.00 51.09 88 ASP A N 1
ATOM 701 C CA . ASP A 1 88 ? -5.637 -6.255 4.053 1.00 51.09 88 ASP A CA 1
ATOM 702 C C . ASP A 1 88 ? -5.311 -7.744 3.775 1.00 51.09 88 ASP A C 1
ATOM 704 O O . ASP A 1 88 ? -6.145 -8.612 4.016 1.00 51.09 88 ASP A O 1
ATOM 708 N N . ASN A 1 89 ? -4.085 -8.062 3.360 1.00 56.44 89 ASN A N 1
ATOM 709 C CA . ASN A 1 89 ? -3.607 -9.390 2.996 1.00 56.44 89 ASN A CA 1
ATOM 710 C C . ASN A 1 89 ? -2.343 -9.856 3.759 1.00 56.44 89 ASN A C 1
ATOM 712 O O . ASN A 1 89 ? -1.676 -10.796 3.332 1.00 56.44 89 ASN A O 1
ATOM 716 N N . GLY A 1 90 ? -1.983 -9.223 4.884 1.00 63.03 90 GLY A N 1
ATOM 717 C CA . GLY A 1 90 ? -0.788 -9.606 5.659 1.00 63.03 90 GLY A CA 1
ATOM 718 C C . GLY A 1 90 ? 0.522 -9.016 5.119 1.00 63.03 90 GLY A C 1
ATOM 719 O O . GLY A 1 90 ? 1.605 -9.459 5.497 1.00 63.03 90 GLY A O 1
ATOM 720 N N . ILE A 1 91 ? 0.437 -8.024 4.224 1.00 75.44 91 ILE A N 1
ATOM 721 C CA . ILE A 1 91 ? 1.603 -7.303 3.711 1.00 75.44 91 ILE A CA 1
ATOM 722 C C . ILE A 1 91 ? 1.912 -6.107 4.603 1.00 75.44 91 ILE A C 1
ATOM 724 O O . ILE A 1 91 ? 1.169 -5.127 4.588 1.00 75.44 91 ILE A O 1
ATOM 728 N N . LYS A 1 92 ? 3.061 -6.132 5.276 1.00 85.44 92 LYS A N 1
ATOM 729 C CA . LYS A 1 92 ? 3.516 -5.051 6.151 1.00 85.44 92 LYS A CA 1
ATOM 730 C C . LYS A 1 92 ? 3.619 -3.709 5.414 1.00 85.44 92 LYS A C 1
ATOM 732 O O . LYS A 1 92 ? 4.202 -3.633 4.324 1.00 85.44 92 LYS A O 1
ATOM 737 N N . THR A 1 93 ? 3.093 -2.644 6.016 1.00 91.00 93 THR A N 1
ATOM 738 C CA . THR A 1 93 ? 3.301 -1.266 5.566 1.00 91.00 93 THR A CA 1
ATOM 739 C C . THR A 1 93 ? 4.642 -0.720 6.037 1.00 91.00 93 THR A C 1
ATOM 741 O O . THR A 1 93 ? 5.195 -1.138 7.055 1.00 91.00 93 THR A O 1
ATOM 744 N N . ILE A 1 94 ? 5.205 0.225 5.287 1.00 94.50 94 ILE A N 1
ATOM 745 C CA . ILE A 1 94 ? 6.466 0.877 5.668 1.00 94.50 94 ILE A CA 1
ATOM 746 C C . ILE A 1 94 ? 6.214 1.960 6.715 1.00 94.50 94 ILE A C 1
ATOM 748 O O . ILE A 1 94 ? 7.015 2.152 7.637 1.00 94.50 94 ILE A O 1
ATOM 752 N N . TYR A 1 95 ? 5.104 2.678 6.563 1.00 93.56 95 TYR A N 1
ATOM 753 C CA . TYR A 1 95 ? 4.701 3.769 7.439 1.00 93.56 95 TYR A CA 1
ATOM 754 C C . TYR A 1 95 ? 3.415 3.427 8.184 1.00 93.56 95 TYR A C 1
ATOM 756 O O . TYR A 1 95 ? 2.585 2.644 7.716 1.00 93.56 95 TYR A O 1
ATOM 764 N N . LYS A 1 96 ? 3.255 4.034 9.361 1.00 90.12 96 LYS A N 1
ATOM 765 C CA . LYS A 1 96 ? 2.041 3.944 10.164 1.00 90.12 96 LYS A CA 1
ATOM 766 C C . LYS A 1 96 ? 0.852 4.410 9.327 1.00 90.12 96 LYS A C 1
ATOM 768 O O . LYS A 1 96 ? 0.880 5.508 8.775 1.00 90.12 96 LYS A O 1
ATOM 773 N N . MET A 1 97 ? -0.203 3.605 9.281 1.00 90.44 97 MET A N 1
ATOM 774 C CA . MET A 1 97 ? -1.438 3.968 8.588 1.00 90.44 97 MET A CA 1
ATOM 775 C C . MET A 1 97 ? -2.299 4.925 9.422 1.00 90.44 97 MET A C 1
ATOM 777 O O . MET A 1 97 ? -2.295 4.876 10.655 1.00 90.44 97 MET A O 1
ATOM 781 N N . THR A 1 98 ? -3.096 5.761 8.757 1.00 85.38 98 THR A N 1
ATOM 782 C CA . THR A 1 98 ? -4.168 6.536 9.419 1.00 85.38 98 THR A CA 1
ATOM 783 C C . THR A 1 98 ? -5.411 5.687 9.700 1.00 85.38 98 THR A C 1
ATOM 785 O O . THR A 1 98 ? -6.262 6.078 10.499 1.00 85.38 98 THR A O 1
ATOM 788 N N . GLY A 1 99 ? -5.519 4.536 9.030 1.00 84.69 99 GLY A N 1
ATOM 789 C CA . GLY A 1 99 ? -6.691 3.666 9.015 1.00 84.69 99 GLY A CA 1
ATOM 790 C C . GLY A 1 99 ? -7.550 3.806 7.755 1.00 84.69 99 GLY A C 1
ATOM 791 O O . GLY A 1 99 ? -8.404 2.949 7.535 1.00 84.69 99 GLY A O 1
ATOM 792 N N . LYS A 1 100 ? -7.326 4.825 6.907 1.00 87.06 100 LYS A N 1
ATOM 793 C CA . LYS A 1 100 ? -8.000 4.912 5.601 1.00 87.06 100 LYS A CA 1
ATOM 794 C C . LYS A 1 100 ? -7.338 3.994 4.576 1.00 87.06 100 LYS A C 1
ATOM 796 O O . LYS A 1 100 ? -6.113 3.878 4.523 1.00 87.06 100 LYS A O 1
ATOM 801 N N . LYS A 1 101 ? -8.172 3.384 3.740 1.00 89.69 101 LYS A N 1
ATOM 802 C CA . LYS A 1 101 ? -7.800 2.440 2.684 1.00 89.69 101 LYS A CA 1
ATOM 803 C C . LYS A 1 101 ? -8.645 2.750 1.457 1.00 89.69 101 LYS A C 1
ATOM 805 O O . LYS A 1 101 ? -9.773 3.218 1.617 1.00 89.69 101 LYS A O 1
ATOM 810 N N . ALA A 1 102 ? -8.115 2.516 0.265 1.00 85.62 102 ALA A N 1
ATOM 811 C CA . ALA A 1 102 ? -8.931 2.543 -0.941 1.00 85.62 102 ALA A CA 1
ATOM 812 C C . ALA A 1 102 ? -9.492 1.146 -1.227 1.00 85.62 102 ALA A C 1
ATOM 814 O O . ALA A 1 102 ? -8.822 0.139 -0.993 1.00 85.62 102 ALA A O 1
ATOM 815 N N . GLU A 1 103 ? -10.711 1.094 -1.755 1.00 74.50 103 GLU A N 1
ATOM 816 C CA . GLU A 1 103 ? -11.311 -0.144 -2.246 1.00 74.50 103 GLU A CA 1
ATOM 817 C C . GLU A 1 103 ? -10.831 -0.385 -3.680 1.00 74.50 103 GLU A C 1
ATOM 819 O O . GLU A 1 103 ? -10.941 0.485 -4.543 1.00 74.50 103 GLU A O 1
ATOM 824 N N . GLY A 1 104 ? -10.226 -1.547 -3.921 1.00 65.06 104 GLY A N 1
ATOM 825 C CA . GLY A 1 104 ? -9.670 -1.889 -5.226 1.00 65.06 104 GLY A CA 1
ATOM 826 C C . GLY A 1 104 ? -10.646 -2.692 -6.069 1.00 65.06 104 GLY A C 1
ATOM 827 O O . GLY A 1 104 ? -11.349 -3.563 -5.552 1.00 65.06 104 GLY A O 1
ATOM 828 N N . ILE A 1 105 ? -10.615 -2.476 -7.382 1.00 62.44 105 ILE A N 1
ATOM 829 C CA . ILE A 1 105 ? -11.212 -3.394 -8.346 1.00 62.44 105 ILE A CA 1
ATOM 830 C C . ILE A 1 105 ? -10.097 -4.009 -9.190 1.00 62.44 105 ILE A C 1
ATOM 832 O O . ILE A 1 105 ? -9.387 -3.345 -9.946 1.00 62.44 105 ILE A O 1
ATOM 836 N N . ASN A 1 106 ? -9.938 -5.327 -9.070 1.00 57.75 106 ASN A N 1
ATOM 837 C CA . ASN A 1 106 ? -9.015 -6.066 -9.918 1.00 57.75 106 ASN A CA 1
ATOM 838 C C . ASN A 1 106 ? -9.690 -6.354 -11.265 1.00 57.75 106 ASN A C 1
ATOM 840 O O . ASN A 1 106 ? -10.403 -7.347 -11.421 1.00 57.75 106 ASN A O 1
ATOM 844 N N . HIS A 1 107 ? -9.486 -5.470 -12.237 1.00 61.50 107 HIS A N 1
ATOM 845 C CA . HIS A 1 107 ? -9.925 -5.693 -13.606 1.00 61.50 107 HIS A CA 1
ATOM 846 C C . HIS A 1 107 ? -8.755 -6.105 -14.489 1.00 61.50 107 HIS A C 1
ATOM 848 O O . HIS A 1 107 ? -7.989 -5.277 -14.969 1.00 61.50 107 HIS A O 1
ATOM 854 N N . VAL A 1 108 ? -8.693 -7.392 -14.827 1.00 56.59 108 VAL A N 1
ATOM 855 C CA . VAL A 1 108 ? -7.894 -7.840 -15.968 1.00 56.59 108 VAL A CA 1
ATOM 856 C C . VAL A 1 108 ? -8.560 -7.318 -17.241 1.00 56.59 108 VAL A C 1
ATOM 858 O O . VAL A 1 108 ? -9.484 -7.935 -17.767 1.00 56.59 108 VAL A O 1
ATOM 861 N N . GLN A 1 109 ? -8.100 -6.173 -17.729 1.00 63.56 109 GLN A N 1
ATOM 862 C CA . GLN A 1 109 ? -8.459 -5.673 -19.048 1.00 63.56 109 GLN A CA 1
ATOM 863 C C . GLN A 1 109 ? -7.305 -5.936 -20.003 1.00 63.56 109 GLN A C 1
ATOM 865 O O . GLN A 1 109 ? -6.186 -5.504 -19.749 1.00 63.56 109 GLN A O 1
ATOM 870 N N . ASN A 1 110 ? -7.588 -6.595 -21.126 1.00 60.50 110 ASN A N 1
ATOM 871 C CA . ASN A 1 110 ? -6.655 -6.656 -22.246 1.00 60.50 110 ASN A CA 1
ATOM 872 C C . ASN A 1 110 ? -6.649 -5.287 -22.936 1.00 60.50 110 ASN A C 1
ATOM 874 O O . ASN A 1 110 ? -7.355 -5.083 -23.922 1.00 60.50 110 ASN A O 1
ATOM 878 N N . ILE A 1 111 ? -5.902 -4.331 -22.387 1.00 62.00 111 ILE A N 1
ATOM 879 C CA . ILE A 1 111 ? -5.720 -3.017 -23.011 1.00 62.00 111 ILE A CA 1
ATOM 880 C C . ILE A 1 111 ? -4.506 -3.104 -23.931 1.00 62.00 111 ILE A C 1
ATOM 882 O O . ILE A 1 111 ? -3.473 -3.652 -23.541 1.00 62.00 111 ILE A O 1
ATOM 886 N N . HIS A 1 112 ? -4.636 -2.566 -25.144 1.00 60.88 112 HIS A N 1
ATOM 887 C CA . HIS A 1 112 ? -3.512 -2.402 -26.057 1.00 60.88 112 HIS A CA 1
ATOM 888 C C . HIS A 1 112 ? -2.497 -1.421 -25.464 1.00 60.88 112 HIS A C 1
ATOM 890 O O . HIS A 1 112 ? -2.842 -0.284 -25.140 1.00 60.88 112 HIS A O 1
ATOM 896 N N . CYS A 1 113 ? -1.242 -1.844 -25.354 1.00 55.78 113 CYS A N 1
ATOM 897 C CA . CYS A 1 113 ? -0.142 -0.930 -25.072 1.00 55.78 113 CYS A CA 1
ATOM 898 C C . CYS A 1 113 ? 0.085 -0.016 -26.289 1.00 55.78 113 CYS A C 1
ATOM 900 O O . CYS A 1 113 ? -0.054 -0.443 -27.439 1.00 55.78 113 CYS A O 1
ATOM 902 N N . SER A 1 114 ? 0.443 1.250 -26.070 1.00 51.16 114 SER A N 1
ATOM 903 C CA . SER A 1 114 ? 0.763 2.158 -27.174 1.00 51.16 114 SER A CA 1
ATOM 904 C C . SER A 1 114 ? 1.891 1.584 -28.031 1.00 51.16 114 SER A C 1
ATOM 906 O O . SER A 1 114 ? 2.934 1.165 -27.537 1.00 51.16 114 SER A O 1
ATOM 908 N N . GLY A 1 115 ? 1.647 1.491 -29.339 1.00 54.28 115 GLY A N 1
ATOM 909 C CA . GLY A 1 115 ? 2.615 0.959 -30.302 1.00 54.28 115 GLY A CA 1
ATOM 910 C C . GLY A 1 115 ? 2.786 -0.567 -30.316 1.00 54.28 115 GLY A C 1
ATOM 911 O O . GLY A 1 115 ? 3.462 -1.070 -31.214 1.00 54.28 115 GLY A O 1
ATOM 912 N N . HIS A 1 116 ? 2.152 -1.323 -29.409 1.00 57.62 116 HIS A N 1
ATOM 913 C CA . HIS A 1 116 ? 2.269 -2.783 -29.364 1.00 57.62 116 HIS A CA 1
ATOM 914 C C . HIS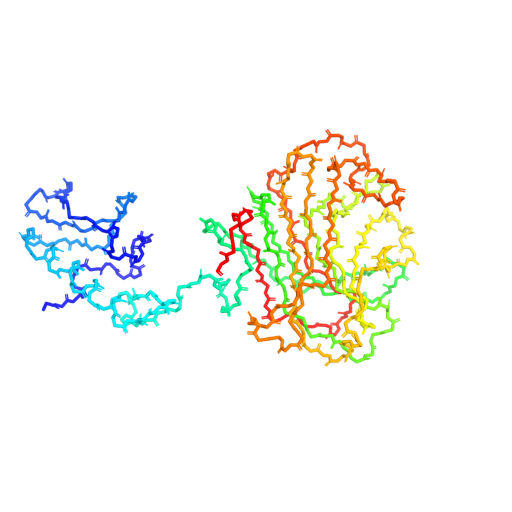 A 1 116 ? 0.927 -3.473 -29.092 1.00 57.62 116 HIS A C 1
ATOM 916 O O . HIS A 1 116 ? 0.258 -3.219 -28.098 1.00 57.62 116 HIS A O 1
ATOM 922 N N . ALA A 1 117 ? 0.568 -4.445 -29.936 1.00 59.59 117 ALA A N 1
ATOM 923 C CA . ALA A 1 117 ? -0.601 -5.310 -29.748 1.00 59.59 117 ALA A CA 1
ATOM 924 C C . ALA A 1 117 ? -0.396 -6.361 -28.631 1.00 59.59 117 ALA A C 1
ATOM 926 O O . ALA A 1 117 ? -0.789 -7.515 -28.781 1.00 59.59 117 ALA A O 1
ATOM 927 N N . ALA A 1 118 ? 0.259 -5.984 -27.534 1.00 63.91 118 ALA A N 1
ATOM 928 C CA . ALA A 1 118 ? 0.344 -6.805 -26.338 1.00 63.91 118 ALA A CA 1
ATOM 929 C C . ALA A 1 118 ? -0.862 -6.493 -25.450 1.00 63.91 118 ALA A C 1
ATOM 931 O O . ALA A 1 118 ? -1.236 -5.329 -25.298 1.00 63.91 118 ALA A O 1
ATOM 932 N N . ALA A 1 119 ? -1.481 -7.529 -24.889 1.00 70.12 119 ALA A N 1
ATOM 933 C CA . ALA A 1 119 ? -2.425 -7.326 -23.804 1.00 70.12 119 ALA A CA 1
ATOM 934 C C . ALA A 1 119 ? -1.649 -6.916 -22.544 1.00 70.12 119 ALA A C 1
ATOM 936 O O . ALA A 1 119 ? -0.592 -7.469 -22.250 1.00 70.12 119 ALA A O 1
ATOM 937 N N . SER A 1 120 ? -2.165 -5.931 -21.820 1.00 75.75 120 SER A N 1
ATOM 938 C CA . SER A 1 120 ? -1.646 -5.520 -20.516 1.00 75.75 120 SER A CA 1
ATOM 939 C C . SER A 1 120 ? -2.467 -6.136 -19.385 1.00 75.75 120 SER A C 1
ATOM 941 O O . SER A 1 120 ? -3.569 -6.650 -19.579 1.00 75.75 120 SER A O 1
ATOM 943 N N . ARG A 1 121 ? -1.906 -6.111 -18.180 1.00 83.44 121 ARG A N 1
ATOM 944 C CA . ARG A 1 121 ? -2.594 -6.411 -16.925 1.00 83.44 121 ARG A CA 1
ATOM 945 C C . ARG A 1 121 ? -2.745 -5.123 -16.145 1.00 83.44 121 ARG A C 1
ATOM 947 O O . ARG A 1 121 ? -1.800 -4.340 -16.069 1.00 83.44 121 ARG A O 1
ATOM 954 N N . ARG A 1 122 ? -3.918 -4.929 -15.555 1.00 85.31 122 ARG A N 1
ATOM 955 C CA . ARG A 1 122 ? -4.281 -3.704 -14.855 1.00 85.31 122 ARG A CA 1
ATOM 956 C C . ARG A 1 122 ? -5.019 -4.022 -13.556 1.00 85.31 122 ARG A C 1
ATOM 958 O O . ARG A 1 122 ? -5.693 -5.042 -13.464 1.00 85.31 122 ARG A O 1
ATOM 965 N N . GLY A 1 123 ? -4.855 -3.176 -12.553 1.00 86.75 123 GLY A N 1
ATOM 966 C CA . GLY A 1 123 ? -5.639 -3.166 -11.328 1.00 86.75 123 GLY A CA 1
ATOM 967 C C . GLY A 1 123 ? -5.782 -1.727 -10.865 1.00 86.75 123 GLY A C 1
ATOM 968 O O . GLY A 1 123 ? -4.781 -1.017 -10.803 1.00 86.75 123 GLY A O 1
ATOM 969 N N . ASP A 1 124 ? -7.005 -1.311 -10.557 1.00 87.25 124 ASP A N 1
ATOM 970 C CA . ASP A 1 124 ? -7.312 0.085 -10.264 1.00 87.25 124 ASP A CA 1
ATOM 971 C C . ASP A 1 124 ? -7.912 0.221 -8.865 1.00 87.25 124 ASP A C 1
ATOM 973 O O . ASP A 1 124 ? -8.695 -0.618 -8.413 1.00 87.25 124 ASP A O 1
ATOM 977 N N . PHE A 1 125 ? -7.544 1.299 -8.183 1.00 87.81 125 PHE A N 1
ATOM 978 C CA . PHE A 1 125 ? -8.205 1.769 -6.973 1.00 87.81 125 PHE A CA 1
ATOM 979 C C . PHE A 1 125 ? -8.793 3.126 -7.304 1.00 87.81 125 PHE A C 1
ATOM 981 O O . PHE A 1 125 ? -8.067 4.118 -7.369 1.00 87.81 125 PHE A O 1
ATOM 988 N N . ASP A 1 126 ? -10.092 3.145 -7.574 1.00 84.62 126 ASP A N 1
ATOM 989 C CA . ASP A 1 126 ? -10.819 4.370 -7.859 1.00 84.62 126 ASP A CA 1
ATOM 990 C C . ASP A 1 126 ? -11.149 5.112 -6.566 1.00 84.62 126 ASP A C 1
ATOM 992 O O . ASP A 1 126 ? -11.155 4.556 -5.466 1.00 84.62 126 ASP A O 1
ATOM 996 N N . HIS A 1 127 ? -11.465 6.394 -6.711 1.00 83.50 127 HIS A N 1
ATOM 997 C CA . HIS A 1 127 ? -11.977 7.214 -5.621 1.00 83.50 127 HIS A CA 1
ATOM 998 C C . HIS A 1 127 ? -11.033 7.369 -4.417 1.00 83.50 127 HIS A C 1
ATOM 1000 O O . HIS A 1 127 ? -11.469 7.550 -3.277 1.00 83.50 127 HIS A O 1
ATOM 1006 N N . VAL A 1 128 ? -9.720 7.373 -4.659 1.00 85.62 128 VAL A N 1
ATOM 1007 C CA . VAL A 1 128 ? -8.722 7.609 -3.614 1.00 85.62 128 VAL A CA 1
ATOM 1008 C C . VAL A 1 128 ? -8.809 9.059 -3.137 1.00 85.62 128 VAL A C 1
ATOM 1010 O O . VAL A 1 128 ? -8.522 10.022 -3.853 1.00 85.62 128 VAL A O 1
ATOM 1013 N N . GLY A 1 129 ? -9.282 9.216 -1.899 1.00 84.50 129 GLY A N 1
ATOM 1014 C CA . GLY A 1 129 ? -9.563 10.502 -1.255 1.00 84.50 129 GLY A CA 1
ATOM 1015 C C . GLY A 1 129 ? -8.436 11.034 -0.368 1.00 84.50 129 GLY A C 1
ATOM 1016 O O . GLY A 1 129 ? -8.686 11.902 0.468 1.00 84.50 129 GLY A O 1
ATOM 1017 N N . PHE A 1 130 ? -7.221 10.497 -0.486 1.00 86.31 130 PHE A N 1
ATOM 1018 C CA . PHE A 1 130 ? -6.083 10.846 0.366 1.00 86.31 130 PHE A CA 1
ATOM 1019 C C . PHE A 1 130 ? -4.783 10.976 -0.431 1.00 86.31 130 PHE A C 1
ATOM 1021 O O . PHE A 1 130 ? -4.630 10.377 -1.483 1.00 86.31 130 PHE A O 1
ATOM 1028 N N . ILE A 1 131 ? -3.855 11.798 0.069 1.00 85.31 131 ILE A N 1
ATOM 1029 C CA . ILE A 1 131 ? -2.629 12.188 -0.653 1.00 85.31 131 ILE A CA 1
ATOM 1030 C C . ILE A 1 131 ? -1.417 11.371 -0.215 1.00 85.31 131 ILE A C 1
ATOM 1032 O O . ILE A 1 131 ? -0.632 10.923 -1.043 1.00 85.31 131 ILE A O 1
ATOM 1036 N N . ASN A 1 132 ? -1.234 11.237 1.097 1.00 91.12 132 ASN A N 1
ATOM 1037 C CA . ASN A 1 132 ? -0.081 10.552 1.660 1.00 91.12 132 ASN A CA 1
ATOM 1038 C C . ASN A 1 132 ? -0.378 9.066 1.610 1.00 91.12 132 ASN A C 1
ATOM 1040 O O . ASN A 1 132 ? -1.171 8.579 2.414 1.00 91.12 132 ASN A O 1
ATOM 1044 N N . GLN A 1 133 ? 0.207 8.368 0.650 1.00 92.44 133 GLN A N 1
ATOM 1045 C CA . GLN A 1 133 ? -0.236 7.035 0.297 1.00 92.44 133 GLN A CA 1
ATOM 1046 C C . GLN A 1 133 ? 0.909 6.065 0.072 1.00 92.44 133 GLN A C 1
ATOM 1048 O O . GLN A 1 133 ? 1.974 6.408 -0.440 1.00 92.44 133 GLN A O 1
ATOM 1053 N N . GLU A 1 134 ? 0.639 4.818 0.426 1.00 94.62 134 GLU A N 1
ATOM 1054 C CA . GLU A 1 134 ? 1.459 3.667 0.095 1.00 94.62 134 GLU A CA 1
ATOM 1055 C C . GLU A 1 134 ? 0.650 2.755 -0.830 1.00 94.62 134 GLU A C 1
ATOM 1057 O O . GLU A 1 134 ? -0.377 2.202 -0.432 1.00 94.62 134 GLU A O 1
ATOM 1062 N N . ALA A 1 135 ? 1.117 2.613 -2.069 1.00 94.12 135 ALA A N 1
ATOM 1063 C CA . ALA A 1 135 ? 0.552 1.724 -3.072 1.00 94.12 135 ALA A CA 1
ATOM 1064 C C . ALA A 1 135 ? 1.438 0.480 -3.187 1.00 94.12 135 ALA A C 1
ATOM 1066 O O . ALA A 1 135 ? 2.634 0.577 -3.459 1.00 94.12 135 ALA A O 1
ATOM 1067 N N . THR A 1 136 ? 0.857 -0.693 -2.960 1.00 94.06 136 THR A N 1
ATOM 1068 C CA . THR A 1 136 ? 1.560 -1.977 -2.926 1.00 94.06 136 THR A CA 1
ATOM 1069 C C . THR A 1 136 ? 0.983 -2.916 -3.967 1.00 94.06 136 THR A C 1
ATOM 1071 O O . THR A 1 136 ? -0.233 -3.002 -4.098 1.00 94.06 136 THR A O 1
ATOM 1074 N N . VAL A 1 137 ? 1.846 -3.666 -4.647 1.00 92.75 137 VAL A N 1
ATOM 1075 C CA . VAL A 1 137 ? 1.457 -4.797 -5.492 1.00 92.75 137 VAL A CA 1
ATOM 1076 C C . VAL A 1 137 ? 2.446 -5.941 -5.344 1.00 92.75 137 VAL A C 1
ATOM 1078 O O . VAL A 1 137 ? 3.656 -5.734 -5.256 1.00 92.75 137 VAL A O 1
ATOM 1081 N N . VAL A 1 138 ? 1.936 -7.167 -5.355 1.00 92.19 138 VAL A N 1
ATOM 1082 C CA . VAL A 1 138 ? 2.741 -8.371 -5.550 1.00 92.19 138 VAL A CA 1
ATOM 1083 C C . VAL A 1 138 ? 2.496 -8.887 -6.959 1.00 92.19 138 VAL A C 1
ATOM 1085 O O . VAL A 1 138 ? 1.390 -9.320 -7.295 1.00 92.19 138 VAL A O 1
ATOM 1088 N N . VAL A 1 139 ? 3.546 -8.844 -7.777 1.00 92.00 139 VAL A N 1
ATOM 1089 C CA . VAL A 1 139 ? 3.515 -9.208 -9.194 1.00 92.00 139 VAL A CA 1
ATOM 1090 C C . VAL A 1 139 ? 4.430 -10.395 -9.471 1.00 92.00 139 VAL A C 1
ATOM 1092 O O . VAL A 1 139 ? 5.553 -10.482 -8.980 1.00 92.00 139 VAL A O 1
ATOM 1095 N N . GLN A 1 140 ? 3.944 -11.315 -10.293 1.00 92.62 140 GLN A N 1
ATOM 1096 C CA . GLN A 1 140 ? 4.731 -12.353 -10.941 1.00 92.62 140 GLN A CA 1
ATOM 1097 C C . GLN A 1 140 ? 4.957 -11.944 -12.397 1.00 92.62 140 GLN A C 1
ATOM 1099 O O . GLN A 1 140 ? 4.001 -11.907 -13.176 1.00 92.62 140 GLN A O 1
ATOM 1104 N N . PHE A 1 141 ? 6.207 -11.659 -12.762 1.00 89.88 141 PHE A N 1
ATOM 1105 C CA . PHE A 1 141 ? 6.580 -11.391 -14.152 1.00 89.88 141 PHE A CA 1
ATOM 1106 C C . PHE A 1 141 ? 6.624 -12.687 -14.964 1.00 89.88 141 PHE A C 1
ATOM 1108 O O . PHE A 1 141 ? 6.841 -13.777 -14.423 1.00 89.88 141 PHE A O 1
ATOM 1115 N N . THR A 1 142 ? 6.450 -12.572 -16.279 1.00 86.75 142 THR A N 1
ATOM 1116 C CA . THR A 1 142 ? 6.648 -13.688 -17.212 1.00 86.75 142 THR A CA 1
ATOM 1117 C C . THR A 1 142 ? 8.131 -13.915 -17.491 1.00 86.75 142 THR A C 1
ATOM 1119 O O . THR A 1 142 ? 8.980 -13.088 -17.163 1.00 86.75 142 THR A O 1
ATOM 1122 N N . THR A 1 143 ? 8.478 -15.052 -18.091 1.00 80.31 143 THR A N 1
ATOM 1123 C CA . THR A 1 143 ? 9.843 -15.303 -18.579 1.00 80.31 143 THR A CA 1
ATOM 1124 C C . THR A 1 143 ? 10.121 -14.595 -19.907 1.00 80.31 143 THR A C 1
ATOM 1126 O O . THR A 1 143 ? 11.255 -14.177 -20.140 1.00 80.31 143 THR A O 1
ATOM 1129 N N . ASP A 1 144 ? 9.089 -14.403 -20.741 1.00 70.62 144 ASP A N 1
ATOM 1130 C CA . ASP A 1 144 ? 9.239 -14.121 -22.174 1.00 70.62 144 ASP A CA 1
ATOM 1131 C C . ASP A 1 144 ? 8.268 -13.056 -22.722 1.00 70.62 144 ASP A C 1
ATOM 1133 O O . ASP A 1 144 ? 7.689 -13.253 -23.796 1.00 70.62 144 ASP A O 1
ATOM 1137 N N . CYS A 1 145 ? 8.075 -11.903 -22.061 1.00 68.88 145 CYS A N 1
ATOM 1138 C CA . CYS A 1 145 ? 7.382 -10.829 -22.783 1.00 68.88 145 CYS A CA 1
ATOM 1139 C C . CYS A 1 145 ? 8.284 -10.201 -23.837 1.00 68.88 145 CYS A C 1
ATOM 1141 O O . CYS A 1 145 ? 9.383 -9.713 -23.564 1.00 68.88 145 CYS A O 1
ATOM 1143 N N . LYS A 1 146 ? 7.753 -10.133 -25.054 1.00 65.50 146 LYS A N 1
ATOM 1144 C CA . LYS A 1 146 ? 8.384 -9.465 -26.197 1.00 65.50 146 LYS A CA 1
ATOM 1145 C C . LYS A 1 146 ? 8.218 -7.943 -26.174 1.00 65.50 146 LYS A C 1
ATOM 1147 O O . LYS A 1 146 ? 8.851 -7.255 -26.964 1.00 65.50 146 LYS A O 1
ATOM 1152 N N . CYS A 1 147 ? 7.360 -7.440 -25.296 1.00 63.38 147 CYS A N 1
ATOM 1153 C CA . CYS A 1 147 ? 6.881 -6.068 -25.272 1.00 63.38 147 CYS A CA 1
ATOM 1154 C C . CYS A 1 147 ? 7.796 -5.080 -24.521 1.00 63.38 147 CYS A C 1
ATOM 1156 O O . CYS A 1 147 ? 7.604 -3.877 -24.644 1.00 63.38 147 CYS A O 1
ATOM 1158 N N . GLY A 1 148 ? 8.818 -5.562 -23.798 1.00 59.06 148 GLY A N 1
ATOM 1159 C CA . GLY A 1 148 ? 9.674 -4.702 -22.974 1.00 59.06 148 GLY A CA 1
ATOM 1160 C C . GLY A 1 148 ? 8.999 -4.328 -21.653 1.00 59.06 148 GLY A C 1
ATOM 1161 O O . GLY A 1 148 ? 8.721 -3.166 -21.407 1.00 59.06 148 GLY A O 1
ATOM 1162 N N . ASP A 1 149 ? 8.735 -5.340 -20.828 1.00 64.12 149 ASP A N 1
ATOM 1163 C CA . ASP A 1 149 ? 7.918 -5.263 -19.612 1.00 64.12 149 ASP A CA 1
ATOM 1164 C C . ASP A 1 149 ? 8.322 -4.222 -18.595 1.00 64.12 149 ASP A C 1
ATOM 1166 O O . ASP A 1 149 ? 9.436 -4.276 -18.062 1.00 64.12 149 ASP A O 1
ATOM 1170 N N . GLU A 1 150 ? 7.320 -3.454 -18.180 1.00 79.19 150 GLU A N 1
ATOM 1171 C CA . GLU A 1 150 ? 7.345 -2.591 -17.012 1.00 79.19 150 GLU A CA 1
ATOM 1172 C C . GLU A 1 150 ? 6.097 -2.813 -16.169 1.00 79.19 150 GLU A C 1
ATOM 1174 O O . GLU A 1 150 ? 4.972 -2.739 -16.659 1.00 79.19 150 GLU A O 1
ATOM 1179 N N . LEU A 1 151 ? 6.305 -3.109 -14.885 1.00 89.50 151 LEU A N 1
ATOM 1180 C CA . LEU A 1 151 ? 5.315 -2.782 -13.874 1.00 89.50 151 LEU A CA 1
ATOM 1181 C C . LEU A 1 151 ? 5.399 -1.275 -13.640 1.00 89.50 151 LEU A C 1
ATOM 1183 O O . LEU A 1 151 ? 6.477 -0.754 -13.350 1.00 89.50 151 LEU A O 1
ATOM 1187 N N . THR A 1 152 ? 4.257 -0.613 -13.689 1.00 89.00 152 THR A N 1
ATOM 1188 C CA . THR A 1 152 ? 4.064 0.796 -13.373 1.00 89.00 152 THR A CA 1
ATOM 1189 C C . THR A 1 152 ? 3.015 0.931 -12.277 1.00 89.00 152 THR A C 1
ATOM 1191 O O . THR A 1 152 ? 1.933 0.355 -12.390 1.00 89.00 152 THR A O 1
ATOM 1194 N N . ILE A 1 153 ? 3.327 1.698 -11.236 1.00 91.19 153 ILE A N 1
ATOM 1195 C CA . ILE A 1 153 ? 2.382 2.124 -10.203 1.00 91.19 153 ILE A CA 1
ATOM 1196 C C . ILE A 1 153 ? 2.171 3.618 -10.399 1.00 91.19 153 ILE A C 1
ATOM 1198 O O . ILE A 1 153 ? 3.102 4.401 -10.204 1.00 91.19 153 ILE A O 1
ATOM 1202 N N . LYS A 1 154 ? 0.974 3.988 -10.842 1.00 87.19 154 LYS A N 1
ATOM 1203 C CA . LYS A 1 154 ? 0.598 5.356 -11.188 1.00 87.19 154 LYS A CA 1
ATOM 1204 C C . LYS A 1 154 ? -0.228 5.922 -10.055 1.00 87.19 154 LYS A C 1
ATOM 1206 O O . LYS A 1 154 ? -1.313 5.417 -9.774 1.00 87.19 154 LYS A O 1
ATOM 1211 N N . HIS A 1 155 ? 0.302 6.946 -9.400 1.00 84.31 155 HIS A N 1
ATOM 1212 C CA . HIS A 1 155 ? -0.358 7.535 -8.243 1.00 84.31 155 HIS A CA 1
ATOM 1213 C C . HIS A 1 155 ? -1.454 8.528 -8.608 1.00 84.31 155 HIS A C 1
ATOM 1215 O O . HIS A 1 155 ? -2.380 8.731 -7.833 1.00 84.31 155 HIS A O 1
ATOM 1221 N N . TRP A 1 156 ? -1.370 9.148 -9.779 1.00 75.81 156 TRP A N 1
ATOM 1222 C CA . TRP A 1 156 ? -2.458 9.963 -10.299 1.00 75.81 156 TRP A CA 1
ATOM 1223 C C . TRP A 1 156 ? -2.495 9.836 -11.818 1.00 75.81 156 TRP A C 1
ATOM 1225 O O . TRP A 1 156 ? -1.542 9.385 -12.452 1.00 75.81 156 TRP A O 1
ATOM 1235 N N . GLY A 1 157 ? -3.594 10.252 -12.428 1.00 61.56 157 GLY A N 1
ATOM 1236 C CA . GLY A 1 157 ? -3.704 10.299 -13.877 1.00 61.56 157 GLY A CA 1
ATOM 1237 C C . GLY A 1 157 ? -4.994 10.973 -14.299 1.00 61.56 157 GLY A C 1
ATOM 1238 O O . GLY A 1 157 ? -6.042 10.767 -13.685 1.00 61.56 157 GLY A O 1
ATOM 1239 N N . GLY A 1 158 ? -4.905 11.820 -15.319 1.00 53.88 158 GLY A N 1
ATOM 1240 C CA . GLY A 1 158 ? -6.076 12.339 -16.010 1.00 53.88 158 GLY A CA 1
ATOM 1241 C C . GLY A 1 158 ? -6.682 11.285 -16.937 1.00 53.88 158 GLY A C 1
ATOM 1242 O O . GLY A 1 158 ? -6.113 10.217 -17.171 1.00 53.88 158 GLY A O 1
ATOM 1243 N N . LYS A 1 159 ? -7.836 11.598 -17.534 1.00 52.38 159 LYS A N 1
ATOM 1244 C CA . LYS A 1 159 ? -8.311 10.814 -18.681 1.00 52.38 159 LYS A CA 1
ATOM 1245 C C . LYS A 1 159 ? -7.294 10.933 -19.815 1.00 52.38 159 LYS A C 1
ATOM 1247 O O . LYS A 1 159 ? -6.863 12.033 -20.144 1.00 52.38 159 LYS A O 1
ATOM 1252 N N . HIS A 1 160 ? -6.967 9.801 -20.431 1.00 52.62 160 HIS A N 1
ATOM 1253 C CA . HIS A 1 160 ? -6.213 9.733 -21.679 1.00 52.62 160 HIS A CA 1
ATOM 1254 C C . HIS A 1 160 ? -7.065 10.384 -22.778 1.00 52.62 160 HIS A C 1
ATOM 1256 O O . HIS A 1 160 ? -7.928 9.729 -23.359 1.00 52.62 160 HIS A O 1
ATOM 1262 N N . SER A 1 161 ? -6.903 11.685 -23.003 1.00 53.59 161 SER A N 1
ATOM 1263 C CA . SER A 1 161 ? -7.538 12.391 -24.116 1.00 53.59 161 SER A CA 1
ATOM 1264 C C . SER A 1 161 ? -6.469 12.972 -25.022 1.00 53.59 161 SER A C 1
ATOM 1266 O O . SER A 1 161 ? -5.374 13.258 -24.542 1.00 53.59 161 SER A O 1
ATOM 1268 N N . ASP A 1 162 ? -6.809 13.155 -26.302 1.00 46.28 162 ASP A N 1
ATOM 1269 C CA . ASP A 1 162 ? -5.911 13.521 -27.405 1.00 46.28 162 ASP A CA 1
ATOM 1270 C C . ASP A 1 162 ? -5.144 14.859 -27.235 1.00 46.28 162 ASP A C 1
ATOM 1272 O O . ASP A 1 162 ? -4.479 15.298 -28.166 1.00 46.28 162 ASP A O 1
ATOM 1276 N N . ASN A 1 163 ? -5.195 15.514 -26.072 1.00 51.62 163 ASN A N 1
ATOM 1277 C CA . ASN A 1 163 ? -4.405 16.711 -25.775 1.00 51.62 163 ASN A CA 1
ATOM 1278 C C . ASN A 1 163 ? -3.929 16.823 -24.311 1.00 51.62 163 ASN A C 1
ATOM 1280 O O . ASN A 1 163 ? -3.343 17.846 -23.965 1.00 51.62 163 ASN A O 1
ATOM 1284 N N . ASP A 1 164 ? -4.140 15.807 -23.463 1.00 50.94 164 ASP A N 1
ATOM 1285 C CA . ASP A 1 164 ? -3.770 15.858 -22.040 1.00 50.94 164 ASP A CA 1
ATOM 1286 C C . ASP A 1 164 ? -2.739 14.774 -21.687 1.00 50.94 164 ASP A C 1
ATOM 1288 O O . ASP A 1 164 ? -2.881 13.603 -22.052 1.00 50.94 164 ASP A O 1
ATOM 1292 N N . ASN A 1 165 ? -1.701 15.161 -20.936 1.00 48.75 165 ASN A N 1
ATOM 1293 C CA . ASN A 1 165 ? -0.796 14.204 -20.295 1.00 48.75 165 ASN A CA 1
ATOM 1294 C C . ASN A 1 165 ? -1.567 13.400 -19.260 1.00 48.75 165 ASN A C 1
ATOM 1296 O O . ASN A 1 165 ? -2.238 13.970 -18.402 1.00 48.75 165 ASN A O 1
ATOM 1300 N N . SER A 1 166 ? -1.461 12.077 -19.322 1.00 55.03 166 SER A N 1
ATOM 1301 C CA . SER A 1 166 ? -2.505 11.257 -18.727 1.00 55.03 166 SER A CA 1
ATOM 1302 C C . SER A 1 166 ? -2.075 10.367 -17.565 1.00 55.03 166 SER A C 1
ATOM 1304 O O . SER A 1 166 ? -2.958 9.834 -16.898 1.00 55.03 166 SER A O 1
ATOM 1306 N N . CYS A 1 167 ? -0.783 10.257 -17.221 1.00 54.31 167 CYS A N 1
ATOM 1307 C CA . CYS A 1 167 ? -0.376 9.578 -15.980 1.00 54.31 167 CYS A CA 1
ATOM 1308 C C . CYS A 1 167 ? 0.751 10.295 -15.230 1.00 54.31 167 CYS A C 1
ATOM 1310 O O . CYS A 1 167 ? 1.786 10.654 -15.796 1.00 54.31 167 CYS A O 1
ATOM 1312 N N . PHE A 1 168 ? 0.549 10.444 -13.924 1.00 58.97 168 PHE A N 1
ATOM 1313 C CA . PHE A 1 168 ? 1.401 11.176 -13.002 1.00 58.97 168 PHE A CA 1
ATOM 1314 C C . PHE A 1 168 ? 2.076 10.214 -12.029 1.00 58.97 168 PHE A C 1
ATOM 1316 O O . PHE A 1 168 ? 1.446 9.327 -11.453 1.00 58.97 168 PHE A O 1
ATOM 1323 N N . GLU A 1 169 ? 3.376 10.440 -11.864 1.00 60.62 169 GLU A N 1
ATOM 1324 C CA . GLU A 1 169 ? 4.264 9.757 -10.923 1.00 60.62 169 GLU A CA 1
ATOM 1325 C C . GLU A 1 169 ? 4.205 8.241 -10.997 1.00 60.62 169 GLU A C 1
ATOM 1327 O O . GLU A 1 169 ? 3.457 7.554 -10.302 1.00 60.62 169 GLU A O 1
ATOM 1332 N N . ILE A 1 170 ? 5.070 7.731 -11.866 1.00 70.75 170 ILE A N 1
ATOM 1333 C CA . ILE A 1 170 ? 5.153 6.318 -12.151 1.00 70.75 170 ILE A CA 1
ATOM 1334 C C . ILE A 1 170 ? 6.367 5.760 -11.433 1.00 70.75 170 ILE A C 1
ATOM 1336 O O . ILE A 1 170 ? 7.502 5.916 -11.896 1.00 70.75 170 ILE A O 1
ATOM 1340 N N . GLY A 1 171 ? 6.118 5.087 -10.315 1.00 81.69 171 GLY A N 1
ATOM 1341 C CA . GLY A 1 171 ? 7.063 4.108 -9.807 1.00 81.69 171 GLY A CA 1
ATOM 1342 C C . GLY A 1 171 ? 7.125 2.952 -10.798 1.00 81.69 171 GLY A C 1
ATOM 1343 O O . GLY A 1 171 ? 6.089 2.357 -11.092 1.00 81.69 171 GLY A O 1
ATOM 1344 N N . CYS A 1 172 ? 8.298 2.647 -11.355 1.00 88.19 172 CYS A N 1
ATOM 1345 C CA . CYS A 1 172 ? 8.413 1.596 -12.366 1.00 88.19 172 CYS A CA 1
ATOM 1346 C C . CYS A 1 172 ? 9.516 0.587 -12.060 1.00 88.19 172 CYS A C 1
ATOM 1348 O O . CYS A 1 172 ? 10.579 0.928 -11.535 1.00 88.19 172 CYS A O 1
ATOM 1350 N N . VAL A 1 173 ? 9.243 -0.669 -12.410 1.00 90.56 173 VAL A N 1
ATOM 1351 C CA . VAL A 1 173 ? 10.189 -1.784 -12.350 1.00 90.56 173 VAL A CA 1
ATOM 1352 C C . VAL A 1 173 ? 10.081 -2.556 -13.650 1.00 90.56 173 VAL A C 1
ATOM 1354 O O . VAL A 1 173 ? 9.025 -3.112 -13.953 1.00 90.56 173 VAL A O 1
ATOM 1357 N N . ASN A 1 174 ? 11.171 -2.619 -14.409 1.00 88.69 174 ASN A N 1
ATOM 1358 C CA . ASN A 1 174 ? 11.209 -3.443 -15.611 1.00 88.69 174 ASN A CA 1
ATOM 1359 C C . ASN A 1 174 ? 11.763 -4.843 -15.340 1.00 88.69 174 ASN A C 1
ATOM 1361 O O . ASN A 1 174 ? 12.436 -5.086 -14.338 1.00 88.69 174 ASN A O 1
ATOM 1365 N N . GLN A 1 175 ? 11.540 -5.769 -16.271 1.00 88.44 175 GLN A N 1
ATOM 1366 C CA . GLN A 1 175 ? 12.001 -7.158 -16.141 1.00 88.44 175 GLN A CA 1
ATOM 1367 C C . GLN A 1 175 ? 13.521 -7.321 -15.975 1.00 88.44 175 GLN A C 1
ATOM 1369 O O . GLN A 1 175 ? 13.980 -8.321 -15.422 1.00 88.44 175 GLN A O 1
ATOM 1374 N N . SER A 1 176 ? 14.318 -6.353 -16.438 1.00 89.69 176 SER A N 1
ATOM 1375 C CA . SER A 1 176 ? 15.774 -6.361 -16.225 1.00 89.69 176 SER A CA 1
ATOM 1376 C C . SER A 1 176 ? 16.169 -5.961 -14.799 1.00 89.69 176 SER A C 1
ATOM 1378 O O . SER A 1 176 ? 17.358 -5.947 -14.491 1.00 89.69 176 SER A O 1
ATOM 1380 N N . GLY A 1 177 ? 15.198 -5.613 -13.952 1.00 91.12 177 GLY A N 1
ATOM 1381 C CA . GLY A 1 177 ? 15.414 -5.153 -12.587 1.00 91.12 177 GLY A CA 1
ATOM 1382 C C . GLY A 1 177 ? 15.687 -3.664 -12.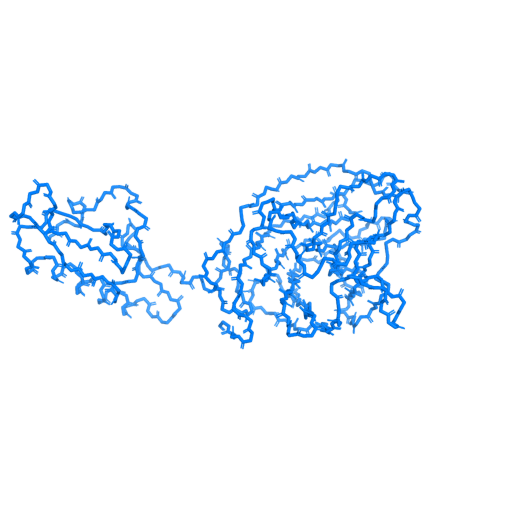465 1.00 91.12 177 GLY A C 1
ATOM 1383 O O . GLY A 1 177 ? 16.059 -3.211 -11.387 1.00 91.12 177 GLY A O 1
ATOM 1384 N N . LYS A 1 178 ? 15.558 -2.876 -13.538 1.00 91.75 178 LYS A N 1
ATOM 1385 C CA . LYS A 1 178 ? 15.751 -1.430 -13.420 1.00 91.75 178 LYS A CA 1
ATOM 1386 C C . LYS A 1 178 ? 14.546 -0.849 -12.703 1.00 91.75 178 LYS A C 1
ATOM 1388 O O . LYS A 1 178 ? 13.426 -0.963 -13.196 1.00 91.75 178 LYS A O 1
ATOM 1393 N N . VAL A 1 179 ? 14.810 -0.233 -11.559 1.00 91.12 179 VAL A N 1
ATOM 1394 C CA . VAL A 1 179 ? 13.821 0.490 -10.772 1.00 91.12 179 VAL A CA 1
ATOM 1395 C C . VAL A 1 179 ? 14.035 1.967 -11.006 1.00 91.12 179 VAL A C 1
ATOM 1397 O O . VAL A 1 179 ? 15.161 2.475 -10.936 1.00 91.12 179 VAL A O 1
ATOM 1400 N N . GLY A 1 180 ? 12.957 2.662 -11.317 1.00 86.19 180 GLY A N 1
ATOM 1401 C CA . GLY A 1 180 ? 13.061 4.047 -11.698 1.00 86.19 180 GLY A CA 1
ATOM 1402 C C . GLY A 1 180 ? 11.760 4.802 -11.590 1.00 86.19 180 GLY A C 1
ATOM 1403 O O . GLY A 1 180 ? 10.749 4.309 -11.086 1.00 86.19 180 GLY A O 1
ATOM 1404 N N . ARG A 1 181 ? 11.818 6.011 -12.130 1.00 79.69 181 ARG A N 1
ATOM 1405 C CA . ARG A 1 181 ? 10.654 6.842 -12.369 1.00 79.69 181 ARG A CA 1
ATOM 1406 C C . ARG A 1 181 ? 10.427 6.974 -13.865 1.00 79.69 181 ARG A C 1
ATOM 1408 O O . ARG A 1 181 ? 11.384 7.103 -14.634 1.00 79.69 181 ARG A O 1
ATOM 1415 N N . MET A 1 182 ? 9.159 6.999 -14.245 1.00 73.31 182 MET A N 1
ATOM 1416 C CA . MET A 1 182 ? 8.705 7.306 -15.594 1.00 73.31 182 MET A CA 1
ATOM 1417 C C . MET A 1 182 ? 7.662 8.435 -15.552 1.00 73.31 182 MET A C 1
ATOM 1419 O O . MET A 1 182 ? 7.009 8.661 -14.532 1.00 73.31 182 MET A O 1
ATOM 1423 N N . GLY A 1 183 ? 7.538 9.171 -16.653 1.00 68.44 183 GLY A N 1
ATOM 1424 C CA . GLY A 1 183 ? 6.331 9.931 -16.979 1.00 68.44 183 GLY A CA 1
ATOM 1425 C C . GLY A 1 183 ? 5.693 9.321 -18.225 1.00 68.44 183 GLY A C 1
ATOM 1426 O O . GLY A 1 183 ? 6.417 8.958 -19.154 1.00 68.44 183 GLY A O 1
ATOM 1427 N N . GLU A 1 184 ? 4.369 9.179 -18.247 1.00 61.88 184 GLU A N 1
ATOM 1428 C CA . GLU A 1 184 ? 3.645 8.767 -19.454 1.00 61.88 184 GLU A CA 1
ATOM 1429 C C . GLU A 1 184 ? 3.278 10.026 -20.235 1.00 61.88 184 GLU A C 1
ATOM 1431 O O . GLU A 1 184 ? 2.530 10.876 -19.754 1.00 61.88 184 GLU A O 1
ATOM 1436 N N . GLY A 1 185 ? 3.879 10.180 -21.413 1.00 58.47 185 GLY A N 1
ATOM 1437 C CA . GLY A 1 185 ? 3.548 11.277 -22.314 1.00 58.47 185 GLY A CA 1
ATOM 1438 C C . GLY A 1 185 ? 2.216 11.061 -23.030 1.00 58.47 185 GLY A C 1
ATOM 1439 O O . GLY A 1 185 ? 1.570 10.021 -22.915 1.00 58.47 185 GLY A O 1
ATOM 1440 N N . PHE A 1 186 ? 1.853 12.050 -23.833 1.00 58.38 186 PHE A N 1
ATOM 1441 C CA . PHE A 1 186 ? 0.683 12.030 -24.695 1.00 58.38 186 PHE A CA 1
ATOM 1442 C C . PHE A 1 186 ? 0.648 10.833 -25.684 1.00 58.38 186 PHE A C 1
ATOM 1444 O O . PHE A 1 186 ? 1.626 10.551 -26.387 1.00 58.38 186 PHE A O 1
ATOM 1451 N N . HIS A 1 187 ? -0.491 10.133 -25.768 1.00 52.81 187 HIS A N 1
ATOM 1452 C CA . HIS A 1 187 ? -0.745 9.060 -26.748 1.00 52.81 187 HIS A CA 1
ATOM 1453 C C . HIS A 1 187 ? -1.171 9.644 -28.099 1.00 52.81 187 HIS A C 1
ATOM 1455 O O . HIS A 1 187 ? -1.963 10.565 -28.098 1.00 52.81 187 HIS A O 1
ATOM 1461 N N . PRO A 1 188 ? -0.733 9.124 -29.262 1.00 51.34 188 PRO A N 1
ATOM 1462 C CA . PRO A 1 188 ? -0.170 7.788 -29.472 1.00 51.34 188 PRO A CA 1
ATOM 1463 C C . PRO A 1 188 ? 1.367 7.720 -29.427 1.00 51.34 188 PRO A C 1
ATOM 1465 O O . PRO A 1 188 ? 1.940 6.675 -29.726 1.00 51.34 188 PRO A O 1
ATOM 1468 N N . TYR A 1 189 ? 2.055 8.814 -29.097 1.00 49.06 189 TYR A N 1
ATOM 1469 C CA . TYR A 1 189 ? 3.490 8.975 -29.368 1.00 49.06 189 TYR A CA 1
ATOM 1470 C C . TYR A 1 189 ? 4.433 8.461 -28.271 1.00 49.06 189 TYR A C 1
ATOM 1472 O O . TYR A 1 189 ? 5.637 8.720 -28.329 1.00 49.06 189 TYR A O 1
ATOM 1480 N N . THR A 1 190 ? 3.946 7.718 -27.278 1.00 52.28 190 THR A N 1
ATOM 1481 C CA . THR A 1 190 ? 4.800 7.130 -26.234 1.00 52.28 190 THR A CA 1
ATOM 1482 C C . THR A 1 190 ? 5.570 5.924 -26.782 1.00 52.28 190 THR A C 1
ATOM 1484 O O . THR A 1 190 ? 5.227 4.772 -26.560 1.00 52.28 190 THR A O 1
ATOM 1487 N N . SER A 1 191 ? 6.637 6.183 -27.542 1.00 45.62 191 SER A N 1
ATOM 1488 C CA . SER A 1 191 ? 7.369 5.161 -28.303 1.00 45.62 191 SER A CA 1
ATOM 1489 C C . SER A 1 191 ? 8.434 4.382 -27.517 1.00 45.62 191 SER A C 1
ATOM 1491 O O . SER A 1 191 ? 9.285 3.742 -28.129 1.00 45.62 191 SER A O 1
ATOM 1493 N N . SER A 1 192 ? 8.442 4.426 -26.185 1.00 52.34 192 SER A N 1
ATOM 1494 C CA . SER A 1 192 ? 9.177 3.454 -25.361 1.00 52.34 192 SER A CA 1
ATOM 1495 C C . SER A 1 192 ? 8.793 3.650 -23.893 1.00 52.34 192 SER A C 1
ATOM 1497 O O . SER A 1 192 ? 9.247 4.632 -23.298 1.00 52.34 192 SER A O 1
ATOM 1499 N N . PRO A 1 193 ? 8.036 2.731 -23.276 1.00 53.09 193 PRO A N 1
ATOM 1500 C CA . PRO A 1 193 ? 7.996 2.642 -21.828 1.00 53.09 193 PRO A CA 1
ATOM 1501 C C . PRO A 1 193 ? 9.390 2.177 -21.405 1.00 53.09 193 PRO A C 1
ATOM 1503 O O . PRO A 1 193 ? 9.825 1.082 -21.750 1.00 53.09 193 PRO A O 1
ATOM 1506 N N . LYS A 1 194 ? 10.180 3.114 -20.882 1.00 59.41 194 LYS A N 1
ATOM 1507 C CA . LYS A 1 194 ? 11.429 2.873 -20.159 1.00 59.41 194 LYS A CA 1
ATOM 1508 C C . LYS A 1 194 ? 11.436 3.829 -18.983 1.00 59.41 194 LYS A C 1
ATOM 1510 O O . LYS A 1 194 ? 11.016 4.977 -19.170 1.00 59.41 194 LYS A O 1
ATOM 1515 N N . PRO A 1 195 ? 11.985 3.435 -17.816 1.00 58.50 195 PRO A N 1
ATOM 1516 C CA . PRO A 1 195 ? 12.268 4.395 -16.768 1.00 58.50 195 PRO A CA 1
ATOM 1517 C C . PRO A 1 195 ? 13.082 5.530 -17.382 1.00 58.50 195 PRO A C 1
ATOM 1519 O O . PRO A 1 195 ? 14.210 5.319 -17.839 1.00 58.50 195 PRO A O 1
ATOM 1522 N N . THR A 1 196 ? 12.504 6.727 -17.428 1.00 67.94 196 THR A N 1
ATOM 1523 C CA . THR A 1 196 ? 13.188 7.913 -17.952 1.00 67.94 196 THR A CA 1
ATOM 1524 C C . THR A 1 196 ? 14.385 8.249 -17.072 1.00 67.94 196 THR A C 1
ATOM 1526 O O . THR A 1 196 ? 15.384 8.779 -17.549 1.00 67.94 196 THR A O 1
ATOM 1529 N N . LYS A 1 197 ? 14.311 7.863 -15.792 1.00 79.88 197 LYS A N 1
ATOM 1530 C CA . LYS A 1 197 ? 15.421 7.883 -14.849 1.00 79.88 197 LYS A CA 1
ATOM 1531 C C . LYS A 1 197 ? 15.449 6.590 -14.049 1.00 79.88 197 LYS A C 1
ATOM 1533 O O . LYS A 1 197 ? 14.475 6.228 -13.393 1.00 79.88 197 LYS A O 1
ATOM 1538 N N . VAL A 1 198 ? 16.582 5.901 -14.111 1.00 86.88 198 VAL A N 1
ATOM 1539 C CA . VAL A 1 198 ? 16.852 4.687 -13.335 1.00 86.88 198 VAL A CA 1
ATOM 1540 C C . VAL A 1 198 ? 17.565 5.098 -12.054 1.00 86.88 198 VAL A C 1
ATOM 1542 O O . VAL A 1 198 ? 18.592 5.769 -12.119 1.00 86.88 198 VAL A O 1
ATOM 1545 N N . PHE A 1 199 ? 17.032 4.687 -10.907 1.00 88.25 199 PHE A N 1
ATOM 1546 C CA . PHE A 1 199 ? 17.619 4.963 -9.593 1.00 88.25 199 PHE A CA 1
ATOM 1547 C C . PHE A 1 199 ? 18.343 3.747 -9.018 1.00 88.25 199 PHE A C 1
ATOM 1549 O O . PHE A 1 199 ? 19.345 3.903 -8.327 1.00 88.25 199 PHE A O 1
ATOM 1556 N N . ALA A 1 200 ? 17.875 2.540 -9.342 1.00 93.44 200 ALA A N 1
ATOM 1557 C CA . ALA A 1 200 ? 18.497 1.302 -8.898 1.00 93.44 200 ALA A CA 1
ATOM 1558 C C . ALA A 1 200 ? 18.364 0.183 -9.929 1.00 93.44 200 ALA A C 1
ATOM 1560 O O . ALA A 1 200 ? 17.550 0.233 -10.854 1.00 93.44 200 ALA A O 1
ATOM 1561 N N . ASN A 1 201 ? 19.177 -0.854 -9.745 1.00 95.06 201 ASN A N 1
ATOM 1562 C CA . ASN A 1 201 ? 19.046 -2.116 -10.451 1.00 95.06 201 ASN A CA 1
ATOM 1563 C C . ASN A 1 201 ? 19.031 -3.261 -9.435 1.00 95.06 201 ASN A C 1
ATOM 1565 O O . ASN A 1 201 ? 20.028 -3.509 -8.762 1.00 95.06 201 ASN A O 1
ATOM 1569 N N . ILE A 1 202 ? 17.901 -3.955 -9.335 1.00 95.00 202 ILE A N 1
ATOM 1570 C CA . ILE A 1 202 ? 17.687 -5.048 -8.382 1.00 95.00 202 ILE A CA 1
ATOM 1571 C C . ILE A 1 202 ? 18.067 -6.428 -8.939 1.00 95.00 202 ILE A C 1
ATOM 1573 O O . ILE A 1 202 ? 17.906 -7.430 -8.237 1.00 95.00 202 ILE A O 1
ATOM 1577 N N . GLY A 1 203 ? 18.604 -6.476 -10.163 1.00 94.25 203 GLY A N 1
ATOM 1578 C CA . GLY A 1 203 ? 18.832 -7.702 -10.923 1.00 94.25 203 GLY A CA 1
ATOM 1579 C C . GLY A 1 203 ? 17.570 -8.169 -11.651 1.00 94.25 203 GLY A C 1
ATOM 1580 O O . GLY A 1 203 ? 16.463 -7.759 -11.318 1.00 94.25 203 GLY A O 1
ATOM 1581 N N . SER A 1 204 ? 17.737 -9.023 -12.663 1.00 93.19 204 SER A N 1
ATOM 1582 C CA . SER A 1 204 ? 16.621 -9.520 -13.480 1.00 93.19 204 SER A CA 1
ATOM 1583 C C . SER A 1 204 ? 15.507 -10.121 -12.620 1.00 93.19 204 SER A C 1
ATOM 1585 O O . SER A 1 204 ? 15.761 -10.999 -11.800 1.00 93.19 204 SER A O 1
ATOM 1587 N N . VAL A 1 205 ? 14.270 -9.696 -12.880 1.00 92.69 205 VAL A N 1
ATOM 1588 C CA . VAL A 1 205 ? 13.048 -10.210 -12.239 1.00 92.69 205 VAL A CA 1
ATOM 1589 C C . VAL A 1 205 ? 12.168 -10.998 -13.213 1.00 92.69 205 VAL A C 1
ATOM 1591 O O . VAL A 1 205 ? 11.026 -11.320 -12.902 1.00 92.69 205 VAL A O 1
ATOM 1594 N N . LYS A 1 206 ? 12.694 -11.345 -14.395 1.00 91.75 206 LYS A N 1
ATOM 1595 C CA . LYS A 1 206 ? 12.037 -12.255 -15.347 1.00 91.75 206 LYS A CA 1
ATOM 1596 C C . LYS A 1 206 ? 11.638 -13.563 -14.675 1.00 91.75 206 LYS A C 1
ATOM 1598 O O . LYS A 1 206 ? 12.473 -14.216 -14.055 1.00 91.75 206 LYS A O 1
ATOM 1603 N N . GLY A 1 207 ? 10.372 -13.945 -14.812 1.00 91.25 207 GLY A N 1
ATOM 1604 C CA . GLY A 1 207 ? 9.834 -15.154 -14.192 1.00 91.25 207 GLY A CA 1
ATOM 1605 C C . GLY A 1 207 ? 9.820 -15.132 -12.660 1.00 91.25 207 GLY A C 1
ATOM 1606 O O . GLY A 1 207 ? 9.469 -16.145 -12.058 1.00 91.25 207 GLY A O 1
ATOM 1607 N N . ALA A 1 208 ? 10.160 -14.016 -12.007 1.00 92.75 208 ALA A N 1
ATOM 1608 C CA . ALA A 1 208 ? 10.164 -13.902 -10.554 1.00 92.75 208 ALA A CA 1
ATOM 1609 C C . ALA A 1 208 ? 8.856 -13.301 -10.025 1.00 92.75 208 ALA A C 1
ATOM 1611 O O . ALA A 1 208 ? 8.230 -12.448 -10.666 1.00 92.75 208 ALA A O 1
ATOM 1612 N N . LYS A 1 209 ? 8.480 -13.730 -8.816 1.00 94.31 209 LYS A N 1
ATOM 1613 C CA . LYS A 1 209 ? 7.464 -13.078 -7.992 1.00 94.31 209 LYS A CA 1
ATOM 1614 C C . LYS A 1 209 ? 8.149 -12.064 -7.088 1.00 94.31 209 LYS A C 1
ATOM 1616 O O . LYS A 1 209 ? 9.040 -12.448 -6.336 1.00 94.31 209 LYS A O 1
ATOM 1621 N N . ILE A 1 210 ? 7.727 -10.806 -7.131 1.00 95.19 210 ILE A N 1
ATOM 1622 C CA . ILE A 1 210 ? 8.250 -9.750 -6.259 1.00 95.19 210 ILE A CA 1
ATOM 1623 C C . ILE A 1 210 ? 7.111 -8.906 -5.685 1.00 95.19 210 ILE A C 1
ATOM 1625 O O . ILE A 1 210 ? 6.058 -8.750 -6.305 1.00 95.19 210 ILE A O 1
ATOM 1629 N N . GLY A 1 211 ? 7.334 -8.342 -4.505 1.00 95.44 211 GLY A N 1
ATOM 1630 C CA . GLY A 1 211 ? 6.560 -7.224 -3.989 1.00 95.44 211 GLY A CA 1
ATOM 1631 C C . GLY A 1 211 ? 7.164 -5.903 -4.454 1.00 95.44 211 GLY A C 1
ATOM 1632 O O . GLY A 1 211 ? 8.386 -5.746 -4.459 1.00 95.44 211 GLY A O 1
ATOM 1633 N N . VAL A 1 212 ? 6.314 -4.946 -4.812 1.00 95.88 212 VAL A N 1
ATOM 1634 C CA . VAL A 1 212 ? 6.698 -3.575 -5.156 1.00 95.8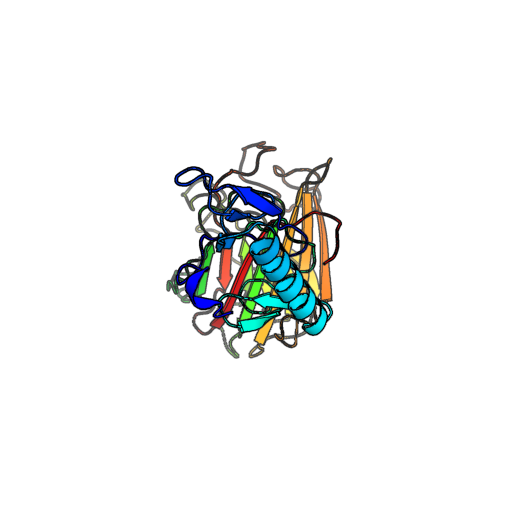8 212 VAL A CA 1
ATOM 1635 C C . VAL A 1 212 ? 5.807 -2.615 -4.381 1.00 95.88 212 VAL A C 1
ATOM 1637 O O . VAL A 1 212 ? 4.583 -2.748 -4.408 1.00 95.88 212 VAL A O 1
ATOM 1640 N N . LYS A 1 213 ? 6.418 -1.642 -3.703 1.00 95.56 213 LYS A N 1
ATOM 1641 C CA . LYS A 1 213 ? 5.715 -0.484 -3.151 1.00 95.56 213 LYS A CA 1
ATOM 1642 C C . LYS A 1 213 ? 6.184 0.784 -3.828 1.00 95.56 213 LYS A C 1
ATOM 1644 O O . LYS A 1 213 ? 7.377 0.968 -4.067 1.00 95.56 213 LYS A O 1
ATOM 1649 N N . SER A 1 214 ? 5.224 1.659 -4.051 1.00 95.00 214 SER A N 1
ATOM 1650 C CA . SER A 1 214 ? 5.415 3.036 -4.453 1.00 95.00 214 SER A CA 1
ATOM 1651 C C . SER A 1 214 ? 4.745 3.893 -3.385 1.00 95.00 214 SER A C 1
ATOM 1653 O O . SER A 1 214 ? 3.557 3.728 -3.101 1.00 95.00 214 SER A O 1
ATOM 1655 N N . ILE A 1 215 ? 5.536 4.714 -2.700 1.00 94.75 215 ILE A N 1
ATOM 1656 C CA . ILE A 1 215 ? 5.089 5.480 -1.534 1.00 94.75 215 ILE A CA 1
ATOM 1657 C C . ILE A 1 215 ? 5.282 6.943 -1.829 1.00 94.75 215 ILE A C 1
ATOM 1659 O O . ILE A 1 215 ? 6.388 7.343 -2.177 1.00 94.75 215 ILE A O 1
ATOM 1663 N N . VAL A 1 216 ? 4.235 7.734 -1.647 1.00 91.12 216 VAL A N 1
ATOM 1664 C CA . VAL A 1 216 ? 4.278 9.149 -1.972 1.00 91.12 216 VAL A CA 1
ATOM 1665 C C . VAL A 1 216 ? 3.566 9.984 -0.917 1.00 91.12 216 VAL A C 1
ATOM 1667 O O . VAL A 1 216 ? 2.527 9.593 -0.386 1.00 91.12 216 VAL A O 1
ATOM 1670 N N . TRP A 1 217 ? 4.138 11.134 -0.569 1.00 90.44 217 TRP A N 1
ATOM 1671 C CA . TRP A 1 217 ? 3.517 12.072 0.361 1.00 90.44 217 TRP A CA 1
ATOM 1672 C C . TRP A 1 217 ? 3.898 13.518 0.078 1.00 90.44 217 TRP A C 1
ATOM 1674 O O . TRP A 1 217 ? 4.917 13.824 -0.544 1.00 90.44 217 TRP A O 1
ATOM 1684 N N . LYS A 1 218 ? 3.062 14.428 0.578 1.00 86.50 218 LYS A N 1
ATOM 1685 C CA . LYS A 1 218 ? 3.286 15.868 0.474 1.00 86.50 218 LYS A CA 1
ATOM 1686 C C . LYS A 1 218 ? 4.335 16.335 1.482 1.00 86.50 218 LYS A C 1
ATOM 1688 O O . LYS A 1 218 ? 4.299 15.957 2.653 1.00 86.50 218 LYS A O 1
ATOM 1693 N N . THR A 1 219 ? 5.232 17.205 1.034 1.00 85.06 219 THR A N 1
ATOM 1694 C CA . THR A 1 219 ? 6.187 17.939 1.874 1.00 85.06 219 THR A CA 1
ATOM 1695 C C . THR A 1 219 ? 5.865 19.436 1.830 1.00 85.06 219 THR A C 1
ATOM 1697 O O . THR A 1 219 ? 4.994 19.870 1.071 1.00 85.06 219 THR A O 1
ATOM 1700 N N . ASN A 1 220 ? 6.541 20.246 2.651 1.00 82.94 220 ASN A N 1
ATOM 1701 C CA . ASN A 1 220 ? 6.344 21.702 2.641 1.00 82.94 220 ASN A CA 1
ATOM 1702 C C . ASN A 1 220 ? 6.695 22.322 1.280 1.00 82.94 220 ASN A C 1
ATOM 1704 O O . ASN A 1 220 ? 6.012 23.238 0.832 1.00 82.94 220 ASN A O 1
ATOM 1708 N N . ASP A 1 221 ? 7.711 21.768 0.618 1.00 81.25 221 ASP A N 1
ATOM 1709 C CA . ASP A 1 221 ? 8.281 22.308 -0.615 1.00 81.25 221 ASP A CA 1
ATOM 1710 C C . ASP A 1 221 ? 7.871 21.510 -1.860 1.00 81.25 221 ASP A C 1
ATOM 1712 O O . ASP A 1 221 ? 8.454 21.698 -2.918 1.00 81.25 221 ASP A O 1
ATOM 1716 N N . GLY A 1 222 ? 6.892 20.604 -1.758 1.00 81.50 222 GLY A N 1
ATOM 1717 C CA . GLY A 1 222 ? 6.423 19.790 -2.878 1.00 81.50 222 GLY A CA 1
ATOM 1718 C C . GLY A 1 222 ? 6.016 18.392 -2.436 1.00 81.50 222 GLY A C 1
ATOM 1719 O O . GLY A 1 222 ? 5.023 18.233 -1.717 1.00 81.50 222 GLY A O 1
ATOM 1720 N N . GLY A 1 223 ? 6.744 17.376 -2.883 1.00 83.94 223 GLY A N 1
ATOM 1721 C CA . GLY A 1 223 ? 6.461 15.990 -2.541 1.00 83.94 223 GLY A CA 1
ATOM 1722 C C . GLY A 1 223 ? 7.705 15.123 -2.439 1.00 83.94 223 GLY A C 1
ATOM 1723 O O . GLY A 1 223 ? 8.826 15.531 -2.758 1.00 83.94 223 GLY A O 1
ATOM 1724 N N . HIS A 1 224 ? 7.480 13.927 -1.922 1.00 88.31 224 HIS A N 1
ATOM 1725 C CA . HIS A 1 224 ? 8.488 12.910 -1.701 1.00 88.31 224 HIS A CA 1
ATOM 1726 C C . HIS A 1 224 ? 7.958 11.572 -2.182 1.00 88.31 224 HIS A C 1
ATOM 1728 O O . HIS A 1 224 ? 6.813 11.231 -1.890 1.00 88.31 224 HIS A O 1
ATOM 1734 N N . HIS A 1 225 ? 8.805 10.810 -2.867 1.00 90.50 225 HIS A N 1
ATOM 1735 C CA . HIS A 1 225 ? 8.462 9.502 -3.403 1.00 90.50 225 HIS A CA 1
ATOM 1736 C C . HIS A 1 225 ? 9.571 8.494 -3.096 1.00 90.50 225 HIS A C 1
ATOM 1738 O O . HIS A 1 225 ? 10.749 8.757 -3.339 1.00 90.50 225 HIS A O 1
ATOM 1744 N N . GLU A 1 226 ? 9.188 7.328 -2.581 1.00 94.44 226 GLU A N 1
ATOM 1745 C CA . GLU A 1 226 ? 10.048 6.161 -2.397 1.00 94.44 226 GLU A CA 1
ATOM 1746 C C . GLU A 1 226 ? 9.567 4.951 -3.211 1.00 94.44 226 GLU A C 1
ATOM 1748 O O . GLU A 1 226 ? 8.367 4.696 -3.337 1.00 94.44 226 GLU A O 1
ATOM 1753 N N . MET A 1 227 ? 10.518 4.134 -3.667 1.00 95.88 227 MET A N 1
ATOM 1754 C CA . MET A 1 227 ? 10.258 2.788 -4.178 1.00 95.88 227 MET A CA 1
ATOM 1755 C C . MET A 1 227 ? 10.861 1.751 -3.243 1.00 95.88 227 MET A C 1
ATOM 1757 O O . MET A 1 227 ? 12.037 1.845 -2.875 1.00 95.88 227 MET A O 1
ATOM 1761 N N . TRP A 1 228 ? 10.075 0.726 -2.926 1.00 97.06 228 TRP A N 1
ATOM 1762 C CA . TRP A 1 228 ? 10.517 -0.409 -2.123 1.00 97.06 228 TRP A CA 1
ATOM 1763 C C . TRP A 1 228 ? 10.250 -1.725 -2.840 1.00 97.06 228 TRP A C 1
ATOM 1765 O O . TRP A 1 228 ? 9.252 -1.871 -3.545 1.00 97.06 228 TRP A O 1
ATOM 1775 N N . ILE A 1 229 ? 11.139 -2.692 -2.641 1.00 96.94 229 ILE A N 1
ATOM 1776 C CA . ILE A 1 229 ? 11.071 -4.008 -3.272 1.00 96.94 229 ILE A CA 1
ATOM 1777 C C . ILE A 1 229 ? 11.169 -5.088 -2.206 1.00 96.94 229 ILE A C 1
ATOM 1779 O O . ILE A 1 229 ? 12.034 -5.032 -1.339 1.00 96.94 229 ILE A O 1
ATOM 1783 N N . ASP A 1 230 ? 10.320 -6.103 -2.319 1.00 96.19 230 ASP A N 1
ATOM 1784 C CA . ASP A 1 230 ? 10.475 -7.376 -1.626 1.00 96.19 230 ASP A CA 1
ATOM 1785 C C . ASP A 1 230 ? 10.720 -8.472 -2.670 1.00 96.19 230 ASP A C 1
ATOM 1787 O O . ASP A 1 230 ? 9.790 -8.984 -3.298 1.00 96.19 230 ASP A O 1
ATOM 1791 N N . LYS A 1 231 ? 11.987 -8.861 -2.849 1.00 94.50 231 LYS A N 1
ATOM 1792 C CA . LYS A 1 231 ? 12.383 -9.912 -3.807 1.00 94.50 231 LYS A CA 1
ATOM 1793 C C . LYS A 1 231 ? 11.847 -11.299 -3.447 1.00 94.50 231 LYS A C 1
ATOM 1795 O O . LYS A 1 231 ? 11.872 -12.190 -4.287 1.00 94.50 231 LYS A O 1
ATOM 1800 N N . THR A 1 232 ? 11.405 -11.494 -2.205 1.00 91.25 232 THR A N 1
ATOM 1801 C CA . THR A 1 232 ? 10.842 -12.760 -1.719 1.00 91.25 232 THR A CA 1
ATOM 1802 C C . THR A 1 232 ? 9.326 -12.828 -1.885 1.00 91.25 232 THR A C 1
ATOM 1804 O O . THR A 1 232 ? 8.753 -13.903 -1.729 1.00 91.25 232 THR A O 1
ATOM 1807 N N . ALA A 1 233 ? 8.679 -11.695 -2.198 1.00 88.88 233 ALA A N 1
ATOM 1808 C CA . ALA A 1 233 ? 7.226 -11.559 -2.288 1.00 88.88 233 ALA A CA 1
ATOM 1809 C C . ALA A 1 233 ? 6.483 -12.089 -1.046 1.00 88.88 233 ALA A C 1
ATOM 1811 O O . ALA A 1 233 ? 5.369 -12.604 -1.158 1.00 88.88 233 ALA A O 1
ATOM 1812 N N . THR A 1 234 ? 7.113 -11.986 0.127 1.00 84.12 234 THR A N 1
ATOM 1813 C CA . THR A 1 234 ? 6.533 -12.422 1.406 1.00 84.12 234 THR A CA 1
ATOM 1814 C C . THR A 1 234 ? 5.718 -11.320 2.071 1.00 84.12 234 THR A C 1
ATOM 1816 O O . THR A 1 234 ? 4.980 -11.602 3.007 1.00 84.12 234 THR A O 1
ATOM 1819 N N . GLY A 1 235 ? 5.873 -10.074 1.616 1.00 83.25 235 GLY A N 1
ATOM 1820 C CA . GLY A 1 235 ? 5.276 -8.897 2.232 1.00 83.25 235 GLY A CA 1
ATOM 1821 C C . GLY A 1 235 ? 6.045 -8.392 3.453 1.00 83.25 235 GLY A C 1
ATOM 1822 O O . GLY A 1 235 ? 5.580 -7.451 4.091 1.00 83.25 235 GLY A O 1
ATOM 1823 N N . ASN A 1 236 ? 7.208 -8.978 3.766 1.00 81.50 236 ASN A N 1
ATOM 1824 C CA . ASN A 1 236 ? 7.933 -8.745 5.020 1.00 81.50 236 ASN A CA 1
ATOM 1825 C C . ASN A 1 236 ? 9.380 -8.262 4.839 1.00 81.50 236 ASN A C 1
ATOM 1827 O O . ASN A 1 236 ? 9.942 -7.685 5.768 1.00 81.50 236 ASN A O 1
ATOM 1831 N N . ASN A 1 237 ? 9.982 -8.456 3.660 1.00 91.31 237 ASN A N 1
ATOM 1832 C CA . ASN A 1 237 ? 11.405 -8.179 3.415 1.00 91.31 237 ASN A CA 1
ATOM 1833 C C . ASN A 1 237 ? 11.605 -6.962 2.501 1.00 91.31 237 ASN A C 1
ATOM 1835 O O . ASN A 1 237 ? 12.227 -7.058 1.445 1.00 91.31 237 ASN A O 1
ATOM 1839 N N . TRP A 1 238 ? 11.036 -5.822 2.889 1.00 95.62 238 TRP A N 1
ATOM 1840 C CA . TRP A 1 238 ? 11.068 -4.604 2.081 1.00 95.62 238 TRP A CA 1
ATOM 1841 C C . TRP A 1 238 ? 12.420 -3.889 2.141 1.00 95.62 238 TRP A C 1
ATOM 1843 O O . TRP A 1 238 ? 12.871 -3.467 3.204 1.00 95.62 238 TRP A O 1
ATOM 1853 N N . GLU A 1 239 ? 13.019 -3.672 0.974 1.00 96.44 239 GLU A N 1
ATOM 1854 C CA . GLU A 1 239 ? 14.228 -2.873 0.780 1.00 96.44 239 GLU A CA 1
ATOM 1855 C C . GLU A 1 239 ? 13.880 -1.582 0.033 1.00 96.44 239 GLU A C 1
ATOM 1857 O O . GLU A 1 239 ? 13.254 -1.632 -1.028 1.00 96.44 239 GLU A O 1
ATOM 1862 N N . LYS A 1 240 ? 14.295 -0.422 0.558 1.00 96.75 240 LYS A N 1
ATOM 1863 C CA . LYS A 1 240 ? 14.183 0.842 -0.179 1.00 96.75 240 LYS A CA 1
ATOM 1864 C C . LYS A 1 240 ? 15.232 0.868 -1.279 1.00 96.75 240 LYS A C 1
ATOM 1866 O O . LYS A 1 240 ? 16.422 0.813 -0.991 1.00 96.75 240 LYS A O 1
ATOM 1871 N N . VAL A 1 241 ? 14.788 1.002 -2.522 1.00 95.88 241 VAL A N 1
ATOM 1872 C CA . VAL A 1 241 ? 15.668 0.961 -3.700 1.00 95.88 241 VAL A CA 1
ATOM 1873 C C . VAL A 1 241 ? 15.741 2.294 -4.432 1.00 95.88 241 VAL A C 1
ATOM 1875 O O . VAL A 1 241 ? 16.676 2.521 -5.191 1.00 95.88 241 VAL A O 1
ATOM 1878 N N . ALA A 1 242 ? 14.778 3.188 -4.225 1.00 92.56 242 ALA A N 1
ATOM 1879 C CA . ALA A 1 242 ? 14.833 4.531 -4.780 1.00 92.56 242 ALA A CA 1
ATOM 1880 C C . ALA A 1 242 ? 14.107 5.523 -3.879 1.00 92.56 242 ALA A C 1
ATOM 1882 O O . ALA A 1 242 ? 13.153 5.168 -3.188 1.00 92.56 242 ALA A O 1
ATOM 1883 N N . GLU A 1 243 ? 14.562 6.768 -3.926 1.00 93.00 243 GLU A N 1
ATOM 1884 C CA . GLU A 1 243 ? 13.968 7.900 -3.229 1.00 93.00 243 GLU A CA 1
ATOM 1885 C C . GLU A 1 243 ? 14.236 9.170 -4.032 1.00 93.00 243 GLU A C 1
ATOM 1887 O O . GLU A 1 243 ? 15.334 9.350 -4.571 1.00 93.00 243 GLU A O 1
ATOM 1892 N N . TRP A 1 244 ? 13.248 10.056 -4.112 1.00 87.50 244 TRP A N 1
ATOM 1893 C CA . TRP A 1 244 ? 13.450 11.401 -4.624 1.00 87.50 244 TRP A CA 1
ATOM 1894 C C . TRP A 1 244 ? 12.454 12.393 -4.029 1.00 87.50 244 TRP A C 1
ATOM 1896 O O . TRP A 1 244 ? 11.303 12.076 -3.737 1.00 87.50 244 TRP A O 1
ATOM 1906 N N . ASN A 1 245 ? 12.917 13.635 -3.907 1.00 85.31 245 ASN A N 1
ATOM 1907 C CA . ASN A 1 245 ? 12.078 14.789 -3.619 1.00 85.31 245 ASN A CA 1
ATOM 1908 C C . ASN A 1 245 ? 11.794 15.540 -4.919 1.00 85.31 245 ASN A C 1
ATOM 1910 O O . ASN A 1 245 ? 12.599 15.516 -5.855 1.00 85.31 245 ASN A O 1
ATOM 1914 N N . PHE A 1 246 ? 10.676 16.248 -4.960 1.00 76.38 246 PHE A N 1
ATOM 1915 C CA . PHE A 1 246 ? 10.325 17.127 -6.065 1.00 76.38 246 PHE A CA 1
ATOM 1916 C C . PHE A 1 246 ? 9.696 18.405 -5.525 1.00 76.38 246 PHE A C 1
ATOM 1918 O O . PHE A 1 246 ? 8.920 18.380 -4.573 1.00 76.38 246 PHE A O 1
ATOM 1925 N N . THR A 1 247 ? 10.084 19.532 -6.120 1.00 70.88 247 THR A N 1
ATOM 1926 C CA . THR A 1 247 ? 9.793 20.882 -5.607 1.00 70.88 247 THR A CA 1
ATOM 1927 C C . THR A 1 247 ? 8.426 21.417 -6.028 1.00 70.88 247 THR A C 1
ATOM 1929 O O . THR A 1 247 ? 8.032 22.528 -5.689 1.00 70.88 247 THR A O 1
ATOM 1932 N N . SER A 1 248 ? 7.710 20.662 -6.853 1.00 61.44 248 SER A N 1
ATOM 1933 C CA . SER A 1 248 ? 6.373 21.013 -7.302 1.00 61.44 248 SER A CA 1
ATOM 1934 C C . SER A 1 248 ? 5.690 19.778 -7.858 1.00 61.44 248 SER A C 1
ATOM 1936 O O . SER A 1 248 ? 6.244 19.115 -8.735 1.00 61.44 248 SER A O 1
ATOM 1938 N N . TRP A 1 249 ? 4.466 19.555 -7.406 1.00 61.41 249 TRP A N 1
ATOM 1939 C CA . TRP A 1 249 ? 3.417 18.924 -8.198 1.00 61.41 249 TRP A CA 1
ATOM 1940 C C . TRP A 1 249 ? 3.085 19.948 -9.278 1.00 61.41 249 TRP A C 1
ATOM 1942 O O . TRP A 1 249 ? 2.543 20.997 -8.927 1.00 61.41 249 TRP A O 1
ATOM 1952 N N . GLY A 1 250 ? 3.562 19.810 -10.512 1.00 51.50 250 GLY A N 1
ATOM 1953 C CA . GLY A 1 250 ? 3.320 20.934 -11.437 1.00 51.50 250 GLY A CA 1
ATOM 1954 C C . GLY A 1 250 ? 4.230 21.150 -12.635 1.00 51.50 250 GLY A C 1
ATOM 1955 O O . GLY A 1 250 ? 3.843 21.804 -13.597 1.00 51.50 250 GLY A O 1
ATOM 1956 N N . SER A 1 251 ? 5.489 20.718 -12.565 1.00 47.12 251 SER A N 1
ATOM 1957 C CA . SER A 1 251 ? 6.500 21.305 -13.451 1.00 47.12 251 SER A CA 1
ATOM 1958 C C . SER A 1 251 ? 7.461 20.296 -14.042 1.00 47.12 251 SER A C 1
ATOM 1960 O O . SER A 1 251 ? 7.663 19.206 -13.519 1.00 47.12 251 SER A O 1
ATOM 1962 N N . LYS A 1 252 ? 8.072 20.657 -15.170 1.00 47.38 252 LYS A N 1
ATOM 1963 C CA . LYS A 1 252 ? 9.234 19.941 -15.683 1.00 47.38 252 LYS A CA 1
ATOM 1964 C C . LYS A 1 252 ? 10.421 20.294 -14.791 1.00 47.38 252 LYS A C 1
ATOM 1966 O O . LYS A 1 252 ? 10.824 21.454 -14.730 1.00 47.38 252 LYS A O 1
ATOM 1971 N N . GLY A 1 253 ? 10.960 19.304 -14.093 1.00 53.59 253 GLY A N 1
ATOM 1972 C CA . GLY A 1 253 ? 12.094 19.502 -13.205 1.00 53.59 253 GLY A CA 1
ATOM 1973 C C . GLY A 1 253 ? 13.342 19.830 -14.008 1.00 53.59 253 GLY A C 1
ATOM 1974 O O . GLY A 1 253 ? 13.407 19.621 -15.223 1.00 53.59 253 GLY A O 1
ATOM 1975 N N . SER A 1 254 ? 14.375 20.302 -13.316 1.00 54.72 254 SER A N 1
ATOM 1976 C CA . SER A 1 254 ? 15.698 20.525 -13.912 1.00 54.72 254 SER A CA 1
ATOM 1977 C C . SER A 1 254 ? 16.331 19.243 -14.471 1.00 54.72 254 SER A C 1
ATOM 1979 O O . SER A 1 254 ? 17.246 19.315 -15.285 1.00 54.72 254 SER A O 1
ATOM 1981 N N . ASP A 1 255 ? 15.815 18.072 -14.089 1.00 52.78 255 ASP A N 1
ATOM 1982 C CA . ASP A 1 255 ? 16.175 16.765 -14.636 1.00 52.78 255 ASP A CA 1
ATOM 1983 C C . ASP A 1 255 ? 15.479 16.432 -15.966 1.00 52.78 255 ASP A C 1
ATOM 1985 O O . ASP A 1 255 ? 15.658 15.343 -16.508 1.00 52.78 255 ASP A O 1
ATOM 1989 N N . GLY A 1 256 ? 14.688 17.362 -16.507 1.00 50.41 256 GLY A N 1
ATOM 1990 C CA . GLY A 1 256 ? 13.984 17.201 -17.772 1.00 50.41 256 GLY A CA 1
ATOM 1991 C C . GLY A 1 256 ? 12.771 16.273 -17.696 1.00 50.41 256 GLY A C 1
ATOM 1992 O O . GLY A 1 256 ? 12.135 16.042 -18.726 1.00 50.41 256 GLY A O 1
ATOM 1993 N N . MET A 1 257 ? 12.430 15.771 -16.507 1.00 51.72 257 MET A N 1
ATOM 1994 C CA . MET A 1 257 ? 11.261 14.930 -16.279 1.00 51.72 257 MET A CA 1
ATOM 1995 C C . MET A 1 257 ? 10.039 15.783 -15.959 1.00 51.72 257 MET A C 1
ATOM 1997 O O . MET A 1 257 ? 10.147 16.807 -15.290 1.00 51.72 257 MET A O 1
ATOM 2001 N N . TRP A 1 258 ? 8.869 15.359 -16.429 1.00 49.41 258 TRP A N 1
ATOM 2002 C CA . TRP A 1 258 ? 7.604 15.979 -16.051 1.00 49.41 258 TRP A CA 1
ATOM 2003 C C . TRP A 1 258 ? 7.211 15.518 -14.642 1.00 49.41 258 TRP A C 1
ATOM 2005 O O . TRP A 1 258 ? 7.142 14.320 -14.355 1.00 49.41 258 TRP A O 1
ATOM 2015 N N . HIS A 1 259 ? 6.991 16.481 -13.752 1.00 54.50 259 HIS A N 1
ATOM 2016 C CA . HIS A 1 259 ? 6.412 16.292 -12.422 1.00 54.50 259 HIS A CA 1
ATOM 2017 C C . HIS A 1 259 ? 4.921 16.697 -12.430 1.00 54.50 259 HIS A C 1
ATOM 2019 O O . HIS A 1 259 ? 4.404 17.021 -11.365 1.00 54.50 259 HIS A O 1
ATOM 2025 N N . ASP A 1 260 ? 4.258 16.727 -13.615 1.00 56.53 260 ASP A N 1
ATOM 2026 C CA . ASP A 1 260 ? 2.841 17.141 -13.783 1.00 56.53 260 ASP A CA 1
ATOM 2027 C C . ASP A 1 260 ? 2.133 16.904 -15.139 1.00 56.53 260 ASP A C 1
ATOM 2029 O O . ASP A 1 260 ? 2.765 16.668 -16.177 1.00 56.53 260 ASP A O 1
ATOM 2033 N N . ASP A 1 261 ? 0.803 17.074 -15.040 1.00 40.00 261 ASP A N 1
ATOM 2034 C CA . ASP A 1 261 ? -0.244 17.570 -15.947 1.00 40.00 261 ASP A CA 1
ATOM 2035 C C . ASP A 1 261 ? 0.250 18.737 -16.806 1.00 40.00 261 ASP A C 1
ATOM 2037 O O . ASP A 1 261 ? 0.981 19.630 -16.379 1.00 40.00 261 ASP A O 1
ATOM 2041 N N . HIS A 1 262 ? -0.121 18.737 -18.076 1.00 38.91 262 HIS A N 1
ATOM 2042 C CA . HIS A 1 262 ? 0.297 19.774 -19.008 1.00 38.91 262 HIS A CA 1
ATOM 2043 C C . HIS A 1 262 ? -0.484 21.075 -18.754 1.00 38.91 262 HIS A C 1
ATOM 2045 O O . HIS A 1 262 ? -1.361 21.449 -19.525 1.00 38.91 262 HIS A O 1
ATOM 2051 N N . GLY A 1 263 ? -0.120 21.816 -17.703 1.00 38.56 263 GLY A N 1
ATOM 2052 C CA . GLY A 1 263 ? -0.519 23.217 -17.540 1.00 38.56 263 GLY A CA 1
ATOM 2053 C C . GLY A 1 263 ? -1.525 23.513 -16.432 1.00 38.56 263 GLY A C 1
ATOM 2054 O O . GLY A 1 263 ? -2.121 24.593 -16.440 1.00 38.56 263 GLY A O 1
ATOM 2055 N N . LYS A 1 264 ? -1.689 22.627 -15.448 1.00 40.31 264 LYS A N 1
ATOM 2056 C CA . LYS A 1 264 ? -2.430 22.946 -14.226 1.00 40.31 264 LYS A CA 1
ATOM 2057 C C . LYS A 1 264 ? -1.440 23.055 -13.075 1.00 40.31 264 LYS A C 1
ATOM 2059 O O . LYS A 1 264 ? -1.101 22.064 -12.460 1.00 40.31 264 LYS A O 1
ATOM 2064 N N . ASN A 1 265 ? -1.030 24.282 -12.738 1.00 40.78 265 ASN A N 1
ATOM 2065 C CA . ASN A 1 265 ? -0.335 24.634 -11.486 1.00 40.78 265 ASN A CA 1
ATOM 2066 C C . ASN A 1 265 ? -1.217 24.336 -10.247 1.00 40.78 265 ASN A C 1
ATOM 2068 O O . ASN A 1 265 ? -1.478 25.205 -9.410 1.00 40.78 265 ASN A O 1
ATOM 2072 N N . THR A 1 266 ? -1.759 23.131 -10.129 1.00 45.31 266 THR A N 1
ATOM 2073 C CA . THR A 1 266 ? -2.562 22.722 -8.997 1.00 45.31 266 THR A CA 1
ATOM 2074 C C . THR A 1 266 ? -1.604 22.161 -7.970 1.00 45.31 266 THR A C 1
ATOM 2076 O O . THR A 1 266 ? -1.248 20.991 -7.977 1.00 45.31 266 THR A O 1
ATOM 2079 N N . THR A 1 267 ? -1.284 22.986 -6.979 1.00 49.09 267 THR A N 1
ATOM 2080 C CA . THR A 1 267 ? -0.764 22.547 -5.671 1.00 49.09 267 THR A CA 1
ATOM 2081 C C . THR A 1 267 ? -1.738 21.620 -4.912 1.00 49.09 267 THR A C 1
ATOM 2083 O O . THR A 1 267 ? -1.512 21.273 -3.745 1.00 49.09 267 THR A O 1
ATOM 2086 N N . GLN A 1 268 ? -2.843 21.247 -5.565 1.00 54.16 268 GLN A N 1
ATOM 2087 C CA . GLN A 1 268 ? -3.939 20.427 -5.096 1.00 54.16 268 GLN A CA 1
ATOM 2088 C C . GLN A 1 268 ? -3.986 19.152 -5.935 1.00 54.16 268 GLN A C 1
ATOM 2090 O O . GLN A 1 268 ? -4.404 19.162 -7.088 1.00 54.16 268 GLN A O 1
ATOM 2095 N N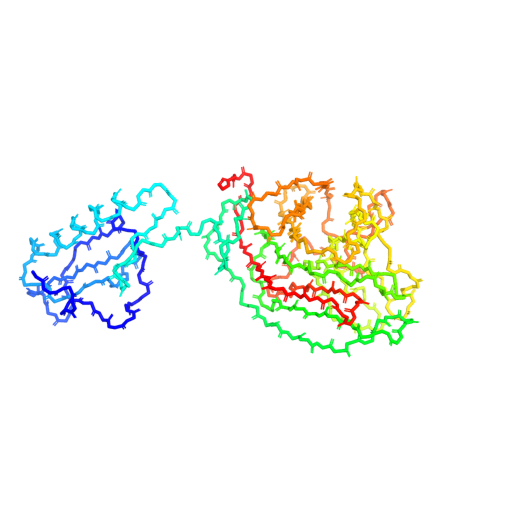 . ILE A 1 269 ? -3.571 18.048 -5.324 1.00 59.28 269 ILE A N 1
ATOM 2096 C CA . ILE A 1 269 ? -3.884 16.712 -5.821 1.00 59.28 269 ILE A CA 1
ATOM 2097 C C . ILE A 1 269 ? -5.410 16.553 -5.781 1.00 59.28 269 ILE A C 1
ATOM 2099 O O . ILE A 1 269 ? -6.004 16.896 -4.750 1.00 59.28 269 ILE A O 1
ATOM 2103 N N . PRO A 1 270 ? -6.055 16.047 -6.848 1.00 62.81 270 PRO A N 1
ATOM 2104 C CA . PRO A 1 270 ? -7.491 15.828 -6.840 1.00 62.81 270 PRO A CA 1
ATOM 2105 C C . PRO A 1 270 ? -7.881 14.943 -5.655 1.00 62.81 270 PRO A C 1
ATOM 2107 O O . PRO A 1 270 ? -7.384 13.820 -5.503 1.00 62.81 270 PRO A O 1
ATOM 2110 N N . SER A 1 271 ? -8.797 15.431 -4.816 1.00 62.31 271 SER A N 1
ATOM 2111 C CA . SER A 1 271 ? -9.614 14.515 -4.032 1.00 62.31 271 SER A CA 1
ATOM 2112 C C . SER A 1 271 ? -10.356 13.644 -5.042 1.00 62.31 271 SER A C 1
ATOM 2114 O O . SER A 1 271 ? -10.918 14.191 -5.991 1.00 62.31 271 SER A O 1
ATOM 2116 N N . ASN A 1 272 ? -10.347 12.318 -4.861 1.00 75.75 272 ASN A N 1
ATOM 2117 C CA . ASN A 1 272 ? -11.033 11.363 -5.741 1.00 75.75 272 ASN A CA 1
ATOM 2118 C C . ASN A 1 272 ? -10.268 11.019 -7.039 1.00 75.75 272 ASN A C 1
ATOM 2120 O O . ASN A 1 272 ? -10.820 11.135 -8.133 1.00 75.75 272 ASN A O 1
ATOM 2124 N N . HIS A 1 273 ? -9.006 10.599 -6.922 1.00 78.56 273 HIS A N 1
ATOM 2125 C CA . HIS A 1 273 ? -8.205 10.113 -8.055 1.00 78.56 273 HIS A CA 1
ATOM 2126 C C . HIS A 1 273 ? -8.161 8.579 -8.121 1.00 78.56 273 HIS A C 1
ATOM 2128 O O . HIS A 1 273 ? -8.613 7.898 -7.201 1.00 78.56 273 HIS A O 1
ATOM 2134 N N . THR A 1 274 ? -7.601 8.048 -9.208 1.00 85.00 274 THR A N 1
ATOM 2135 C CA . THR A 1 274 ? -7.376 6.611 -9.402 1.00 85.00 274 THR A CA 1
ATOM 2136 C C . THR A 1 274 ? -5.894 6.285 -9.236 1.00 85.00 274 THR A C 1
ATOM 2138 O O . THR A 1 274 ? -5.044 6.985 -9.793 1.00 85.00 274 THR A O 1
ATOM 2141 N N . ILE A 1 275 ? -5.598 5.209 -8.503 1.00 87.69 275 ILE A N 1
ATOM 2142 C CA . ILE A 1 275 ? -4.281 4.562 -8.488 1.00 87.69 275 ILE A CA 1
ATOM 2143 C C . ILE A 1 275 ? -4.327 3.370 -9.427 1.00 87.69 275 ILE A C 1
ATOM 2145 O O . ILE A 1 275 ? -5.150 2.477 -9.241 1.00 87.69 275 ILE A O 1
ATOM 2149 N N . GLU A 1 276 ? -3.434 3.343 -10.409 1.00 88.38 276 GLU A N 1
ATOM 2150 C CA . GLU A 1 276 ? -3.358 2.266 -11.394 1.00 88.38 276 GLU A CA 1
ATOM 2151 C C . GLU A 1 276 ? -2.075 1.455 -11.192 1.00 88.38 276 GLU A C 1
ATOM 2153 O O . GLU A 1 276 ? -0.957 1.971 -11.249 1.00 88.38 276 GLU A O 1
ATOM 2158 N N . PHE A 1 277 ? -2.246 0.152 -11.009 1.00 89.38 277 PHE A N 1
ATOM 2159 C CA . PHE A 1 277 ? -1.200 -0.848 -11.141 1.00 89.38 277 PHE A CA 1
ATOM 2160 C C . PHE A 1 277 ? -1.297 -1.424 -12.541 1.00 89.38 277 PHE A C 1
ATOM 2162 O O . PHE A 1 277 ? -2.276 -2.084 -12.881 1.00 89.38 277 PHE A O 1
ATOM 2169 N N . ARG A 1 278 ? -0.282 -1.202 -13.364 1.00 87.38 278 ARG A N 1
ATOM 2170 C CA . ARG A 1 278 ? -0.262 -1.694 -14.739 1.00 87.38 278 ARG A CA 1
ATOM 2171 C C . ARG A 1 278 ? 1.015 -2.460 -15.009 1.00 87.38 278 ARG A C 1
ATOM 2173 O O . ARG A 1 278 ? 2.085 -2.083 -14.551 1.00 87.38 278 ARG A O 1
ATOM 2180 N N . CYS A 1 279 ? 0.895 -3.562 -15.729 1.00 86.75 279 CYS A N 1
ATOM 2181 C CA . CYS A 1 279 ? 2.023 -4.289 -16.275 1.00 86.75 279 CYS A CA 1
ATOM 2182 C C . CYS A 1 279 ? 1.745 -4.532 -17.748 1.00 86.75 279 CYS A C 1
ATOM 2184 O O . CYS A 1 279 ? 0.734 -5.145 -18.090 1.00 86.75 279 CYS A O 1
ATOM 2186 N N . ASP A 1 280 ? 2.633 -4.071 -18.620 1.00 79.44 280 ASP A N 1
ATOM 2187 C CA . ASP A 1 280 ? 2.452 -4.156 -20.073 1.00 79.44 280 ASP A CA 1
ATOM 2188 C C . ASP A 1 280 ? 2.668 -5.575 -20.638 1.00 79.44 280 ASP A C 1
ATOM 2190 O O . ASP A 1 280 ? 3.043 -5.728 -21.792 1.00 79.44 280 ASP A O 1
ATOM 2194 N N . CYS A 1 281 ? 2.386 -6.616 -19.844 1.00 77.00 281 CYS A N 1
ATOM 2195 C CA . CYS A 1 281 ? 2.532 -8.027 -20.181 1.00 77.00 281 CYS A CA 1
ATOM 2196 C C . CYS A 1 281 ? 1.277 -8.838 -19.839 1.00 77.00 281 CYS A C 1
ATOM 2198 O O . CYS A 1 281 ? 0.828 -8.870 -18.691 1.00 77.00 281 CYS A O 1
ATOM 2200 N N . ASP A 1 282 ? 0.769 -9.587 -20.812 1.00 75.56 282 ASP A N 1
ATOM 2201 C CA . ASP A 1 282 ? -0.463 -10.374 -20.711 1.00 75.56 282 ASP A CA 1
ATOM 2202 C C . ASP A 1 282 ? -0.358 -11.556 -19.737 1.00 75.56 282 ASP A C 1
ATOM 2204 O O . ASP A 1 282 ? -1.336 -11.934 -19.077 1.00 75.56 282 ASP A O 1
ATOM 2208 N N . GLY A 1 283 ? 0.837 -12.131 -19.618 1.00 82.25 283 GLY A N 1
ATOM 2209 C CA . GLY A 1 283 ? 1.120 -13.241 -18.720 1.00 82.25 283 GLY A CA 1
ATOM 2210 C C . GLY A 1 283 ? 1.521 -12.820 -17.306 1.00 82.25 283 GLY A C 1
ATOM 2211 O O . GLY A 1 283 ? 1.679 -13.700 -16.455 1.00 82.25 283 GLY A O 1
ATOM 2212 N N . ALA A 1 284 ? 1.690 -11.520 -17.031 1.00 87.19 284 ALA A N 1
ATOM 2213 C CA . ALA A 1 284 ? 1.946 -11.061 -15.672 1.00 87.19 284 ALA A CA 1
ATOM 2214 C C . ALA A 1 284 ? 0.749 -11.397 -14.767 1.00 87.19 284 ALA A C 1
ATOM 2216 O O . ALA A 1 284 ? -0.405 -11.422 -15.202 1.00 87.19 284 ALA A O 1
ATOM 2217 N N . LYS A 1 285 ? 1.011 -11.686 -13.491 1.00 88.75 285 LYS A N 1
ATOM 2218 C CA . LYS A 1 285 ? -0.049 -12.002 -12.521 1.00 88.75 285 LYS A CA 1
ATOM 2219 C C . LYS A 1 285 ? 0.091 -11.127 -11.291 1.00 88.75 285 LYS A C 1
ATOM 2221 O O . LYS A 1 285 ? 1.137 -11.147 -10.649 1.00 88.75 285 LYS A O 1
ATOM 2226 N N . PHE A 1 286 ? -0.973 -10.413 -10.942 1.00 89.06 286 PHE A N 1
ATOM 2227 C CA . PHE A 1 286 ? -1.085 -9.725 -9.659 1.00 89.06 286 PHE A CA 1
ATOM 2228 C C . PHE A 1 286 ? -1.740 -10.678 -8.665 1.00 89.06 286 PHE A C 1
ATOM 2230 O O . PHE A 1 286 ? -2.813 -11.213 -8.944 1.00 89.06 286 PHE A O 1
ATOM 2237 N N . SER A 1 287 ? -1.075 -10.939 -7.542 1.00 86.88 287 SER A N 1
ATOM 2238 C CA . SER A 1 287 ? -1.645 -11.766 -6.469 1.00 86.88 287 SER A CA 1
ATOM 2239 C C . SER A 1 287 ? -2.136 -10.948 -5.286 1.00 86.88 287 SER A C 1
ATOM 2241 O O . SER A 1 287 ? -2.898 -11.468 -4.483 1.00 86.88 287 SER A O 1
ATOM 2243 N N . ASP A 1 288 ? -1.674 -9.707 -5.165 1.00 87.50 288 ASP A N 1
ATOM 2244 C CA . ASP A 1 288 ? -1.989 -8.838 -4.042 1.00 87.50 288 ASP A CA 1
ATOM 2245 C C . ASP A 1 288 ? -1.835 -7.380 -4.465 1.00 87.50 288 ASP A C 1
ATOM 2247 O O . ASP A 1 288 ? -0.894 -7.070 -5.200 1.00 87.50 288 ASP A O 1
ATOM 2251 N N . MET A 1 289 ? -2.748 -6.515 -4.034 1.00 89.81 289 MET A N 1
ATOM 2252 C CA . MET A 1 289 ? -2.687 -5.074 -4.247 1.00 89.81 289 MET A CA 1
ATOM 2253 C C . MET A 1 289 ? -3.341 -4.347 -3.073 1.00 89.81 289 MET A C 1
ATOM 2255 O O . MET A 1 289 ? -4.380 -4.779 -2.578 1.00 89.81 289 MET A O 1
ATOM 2259 N N . SER A 1 290 ? -2.780 -3.210 -2.671 1.00 90.88 290 SER A N 1
ATOM 2260 C CA . SER A 1 290 ? -3.388 -2.348 -1.656 1.00 90.88 290 SER A CA 1
ATOM 2261 C C . SER A 1 290 ? -2.983 -0.895 -1.841 1.00 90.88 290 SER A C 1
ATOM 2263 O O . SER A 1 290 ? -1.836 -0.611 -2.190 1.00 90.88 290 SER A O 1
ATOM 2265 N N . VAL A 1 291 ? -3.880 0.023 -1.495 1.00 92.31 291 VAL A N 1
ATOM 2266 C CA . VAL A 1 291 ? -3.578 1.451 -1.367 1.00 92.31 291 VAL A CA 1
ATOM 2267 C C . VAL A 1 291 ? -4.085 1.928 -0.013 1.00 92.31 291 VAL A C 1
ATOM 2269 O O . VAL A 1 291 ? -5.270 1.795 0.299 1.00 92.31 291 VAL A O 1
ATOM 2272 N N . VAL A 1 292 ? -3.186 2.479 0.799 1.00 93.00 292 VAL A N 1
ATOM 2273 C CA . VAL A 1 292 ? -3.486 2.920 2.170 1.00 93.00 292 VAL A CA 1
ATOM 2274 C C . VAL A 1 292 ? -2.989 4.337 2.414 1.00 93.00 292 VAL A C 1
ATOM 2276 O O . VAL A 1 292 ? -1.973 4.743 1.850 1.00 93.00 292 VAL A O 1
ATOM 2279 N N . GLU A 1 293 ? -3.689 5.082 3.271 1.00 92.62 293 GLU A N 1
ATOM 2280 C CA . GLU A 1 293 ? -3.225 6.394 3.725 1.00 92.62 293 GLU A CA 1
ATOM 2281 C C . GLU A 1 293 ? -2.204 6.224 4.856 1.00 92.62 293 GLU A C 1
ATOM 2283 O O . GLU A 1 293 ? -2.453 5.530 5.849 1.00 92.62 293 GLU A O 1
ATOM 2288 N N . ILE A 1 294 ? -1.065 6.899 4.729 1.00 93.94 294 ILE A N 1
ATOM 2289 C CA . ILE A 1 294 ? 0.038 6.849 5.689 1.00 93.94 294 ILE A CA 1
ATOM 2290 C C . ILE A 1 294 ? 0.177 8.151 6.480 1.00 93.94 294 ILE A C 1
ATOM 2292 O O . ILE A 1 294 ? -0.243 9.226 6.048 1.00 93.94 294 ILE A O 1
ATOM 2296 N N . VAL A 1 295 ? 0.825 8.055 7.640 1.00 90.19 295 VAL A N 1
ATOM 2297 C CA . VAL A 1 295 ? 1.333 9.185 8.421 1.00 90.19 295 VAL A CA 1
ATOM 2298 C C . VAL A 1 295 ? 2.800 9.410 8.031 1.00 90.19 295 VAL A C 1
ATOM 2300 O O . VAL A 1 295 ? 3.658 8.617 8.434 1.00 90.19 295 VAL A O 1
ATOM 2303 N N . PRO A 1 296 ? 3.125 10.462 7.253 1.00 88.56 296 PRO A N 1
ATOM 2304 C CA . PRO A 1 296 ? 4.490 10.694 6.788 1.00 88.56 296 PRO A CA 1
ATOM 2305 C C . PRO A 1 296 ? 5.501 10.757 7.935 1.00 88.56 296 PRO A C 1
ATOM 2307 O O . PRO A 1 296 ? 5.249 11.369 8.972 1.00 88.56 296 PRO A O 1
ATOM 2310 N N . GLY A 1 297 ? 6.658 10.120 7.744 1.00 84.31 297 GLY A N 1
ATOM 2311 C CA . GLY A 1 297 ? 7.762 10.138 8.709 1.00 84.31 297 GLY A CA 1
ATOM 2312 C C . GLY A 1 297 ? 7.582 9.251 9.948 1.00 84.31 297 GLY A C 1
ATOM 2313 O O . GLY A 1 297 ? 8.528 9.108 10.718 1.00 84.31 297 GLY A O 1
ATOM 2314 N N . VAL A 1 298 ? 6.426 8.606 10.137 1.00 86.25 298 VAL A N 1
ATOM 2315 C CA . VAL A 1 298 ? 6.189 7.685 11.260 1.00 86.25 298 VAL A CA 1
ATOM 2316 C C . VAL A 1 298 ? 6.248 6.249 10.745 1.00 86.25 298 VAL A C 1
ATOM 2318 O O . VAL A 1 298 ? 5.314 5.788 10.096 1.00 86.25 298 VAL A O 1
ATOM 2321 N N . LYS A 1 299 ? 7.357 5.539 10.992 1.00 85.81 299 LYS A N 1
ATOM 2322 C CA . LYS A 1 299 ? 7.512 4.124 10.599 1.00 85.81 299 LYS A CA 1
ATOM 2323 C C . LYS A 1 299 ? 6.534 3.216 11.361 1.00 85.81 299 LYS A C 1
ATOM 2325 O O . LYS A 1 299 ? 6.149 3.539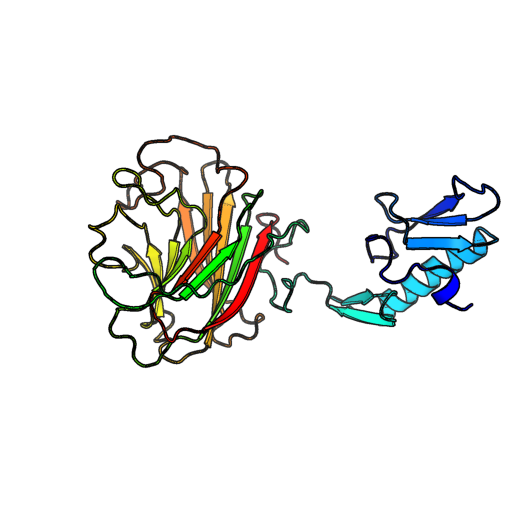 12.486 1.00 85.81 299 LYS A O 1
ATOM 2330 N N . ALA A 1 300 ? 6.125 2.126 10.710 1.00 77.88 300 ALA A N 1
ATOM 2331 C CA . ALA A 1 300 ? 5.203 1.117 11.241 1.00 77.88 300 ALA A CA 1
ATOM 2332 C C . ALA A 1 300 ? 5.898 0.066 12.125 1.00 77.88 300 ALA A C 1
ATOM 2334 O O . ALA A 1 300 ? 7.094 -0.229 11.886 1.00 77.88 300 ALA A O 1
#

pLDDT: mean 79.6, std 16.41, range [38.56, 98.31]

Foldseek 3Di:
DPQVVFADQVGQPADQDLVQKDKDADPVHRQWIFIGGVVRTTRTTGHNDPVVRVVVSVVLVVVQVVLDPQWGQDPSVRDTHGNPCPDPPRQHDFFAFPPDWFDKDQDQDQDQDQPHSAGKGKIKGWQAQAAFKKKKWWKFAAQDDPQFKKWWKFPFFDPQDQPKQGTAWTQIATQQQFTATDGRGHPNPRPDPDRPDTQAGPGGRHRFIKMWMWGKHADPQAIKIWIWIGRPSPSPRIDTRDIDDDRACAQQDPSRHDNYMDDDSPPDDDRTGMIMTMMSHSPMDIPDIIMTHGDPPHTD

Secondary structure (DSSP, 8-state):
--GGGTS-TT--S--S-GGG-EEEE-SS-TTSEEEE-TT--EEEEEESSHHHHHHHHHHHHHHHHHT-TTEEEETTTTEEEE-SSEETTTEE-SEEEEEEEPPPB-----PEETTEEEEPEEEEEEEE--SSEEEEEEEE--S--TT--EEEEEEE-----TTS--EEEEEEEETT-EEEEEEE-STT-------SEEEEE----TT-EEEEEEEEEEETTEEEEEEEEETT-SSS--EEEEEEEES-TTSB-TTS-B-SSSS---SSPPSSEEEEEEES-TT-EEEEEEEEEEEEEEE-

Radius of gyration: 23.25 Å; chains: 1; bounding box: 53×41×67 Å

Sequence (300 aa):
MSINEHVKPNGWGANLDPNNWKVTNMQDDPNLFKVVDKNEVNVAHKFQTQADAEQFIEFHKSKQLECGNGKVWNYLKNQCEVTGNDGDNGIKTIYKMTGKKAEGINHVQNIHCSGHAAASRRGDFDHVGFINQEATVVVQFTTDCKCGDELTIKHWGGKHSDNDNSCFEIGCVNQSGKVGRMGEGFHPYTSSPKPTKVFANIGSVKGAKIGVKSIVWKTNDGGHHEMWIDKTATGNNWEKVAEWNFTSWGSKGSDGMWHDDHGKNTTQIPSNHTIEFRCDCDGAKFSDMSVVEIVPGVKA